Protein AF-T2IMD2-F1 (afdb_monomer_lite)

Foldseek 3Di:
DDADPNDDAAEAEPPVCVVVVVVVCVVCVPQDKDFDWDWAWDQDAPDAIHIHTYTPDIDSDPPDPDDPQKDKAWAKFADDNRDPAIWGWAWAAAPDDDPVLATDTGTAGEDDDDPDPQHHFYDDPVDDPVPGDQIKTFTAIWGQDVVRRHTYGDGGPDDIDSDDHDGDDGFDCDPDNDGDPPDPDDDDDDDDDDDDDDDDDDDDDD

pLDDT: mean 80.19, std 19.87, range [32.97, 97.31]

Structure (mmCIF, N/CA/C/O backbone):
data_AF-T2IMD2-F1
#
_entry.id   AF-T2IMD2-F1
#
loop_
_atom_site.group_PDB
_atom_site.id
_atom_site.type_symbol
_atom_site.label_atom_id
_atom_site.label_alt_id
_atom_site.label_comp_id
_atom_site.label_asym_id
_atom_site.label_entity_id
_atom_site.label_seq_id
_atom_site.pdbx_PDB_ins_code
_atom_site.Cartn_x
_atom_site.Cartn_y
_atom_site.Cartn_z
_atom_site.occupancy
_atom_site.B_iso_or_equiv
_atom_site.auth_seq_id
_atom_site.auth_comp_id
_atom_site.auth_asym_id
_atom_site.auth_atom_id
_atom_site.pdbx_PDB_model_num
ATOM 1 N N . MET A 1 1 ? -8.912 -5.125 16.788 1.00 77.88 1 MET A N 1
ATOM 2 C CA . MET A 1 1 ? -9.060 -5.746 15.446 1.00 77.88 1 MET A CA 1
ATOM 3 C C . MET A 1 1 ? -9.899 -4.796 14.609 1.00 77.88 1 MET A C 1
ATOM 5 O O . MET A 1 1 ? -10.847 -4.264 15.161 1.00 77.88 1 MET A O 1
ATOM 9 N N . LEU A 1 2 ? -9.554 -4.537 13.348 1.00 85.31 2 LEU A N 1
ATOM 10 C CA . LEU A 1 2 ? -10.253 -3.544 12.519 1.00 85.31 2 LEU A CA 1
ATOM 11 C C . LEU A 1 2 ? -11.292 -4.228 11.623 1.00 85.31 2 LEU A C 1
ATOM 13 O O . LEU A 1 2 ? -10.985 -5.266 11.038 1.00 85.31 2 LEU A O 1
ATOM 17 N N . ARG A 1 3 ? -12.498 -3.665 11.495 1.00 87.12 3 ARG A N 1
ATOM 18 C CA . ARG A 1 3 ? -13.521 -4.151 10.554 1.00 87.12 3 ARG A CA 1
ATOM 19 C C . ARG A 1 3 ? -13.606 -3.212 9.353 1.00 87.12 3 ARG A C 1
ATOM 21 O O . ARG A 1 3 ? -13.853 -2.031 9.537 1.00 87.12 3 ARG A O 1
ATOM 28 N N . LEU A 1 4 ? -13.410 -3.734 8.143 1.00 87.38 4 LEU A N 1
ATOM 29 C CA . LEU A 1 4 ? -13.550 -2.983 6.888 1.00 87.38 4 LEU A CA 1
ATOM 30 C C . LEU A 1 4 ? -14.290 -3.846 5.866 1.00 87.38 4 LEU A C 1
ATOM 32 O O . LEU A 1 4 ? -13.876 -4.977 5.613 1.00 87.38 4 LEU A O 1
ATOM 36 N N . GLY A 1 5 ? -15.375 -3.326 5.281 1.00 81.81 5 GLY A N 1
ATOM 37 C CA . GLY A 1 5 ? -16.159 -4.036 4.257 1.00 81.81 5 GLY A CA 1
ATOM 38 C C . GLY A 1 5 ? -16.588 -5.447 4.684 1.00 81.81 5 GLY A C 1
ATOM 39 O O . GLY A 1 5 ? -16.388 -6.399 3.935 1.00 81.81 5 GLY A O 1
ATOM 40 N N . GLY A 1 6 ? -17.054 -5.600 5.930 1.00 85.69 6 GLY A N 1
ATOM 41 C CA . GLY A 1 6 ? -17.461 -6.888 6.514 1.00 85.69 6 GLY A CA 1
ATOM 42 C C . GLY A 1 6 ? -16.315 -7.834 6.908 1.00 85.69 6 GLY A C 1
ATOM 43 O O . GLY A 1 6 ? -16.551 -8.828 7.590 1.00 85.69 6 GLY A O 1
ATOM 44 N N . LYS A 1 7 ? -15.061 -7.528 6.549 1.00 89.44 7 LYS A N 1
ATOM 45 C CA . LYS A 1 7 ? -13.886 -8.351 6.873 1.00 89.44 7 LYS A CA 1
ATOM 46 C C . LYS A 1 7 ? -13.149 -7.837 8.103 1.00 89.44 7 LYS A C 1
ATOM 48 O O . LYS A 1 7 ? -13.142 -6.643 8.401 1.00 89.44 7 LYS A O 1
ATOM 53 N N . ARG A 1 8 ? -12.491 -8.758 8.812 1.00 91.50 8 ARG A N 1
ATOM 54 C CA . ARG A 1 8 ? -11.673 -8.468 9.995 1.00 91.50 8 ARG A CA 1
ATOM 55 C C . ARG A 1 8 ? -10.189 -8.453 9.632 1.00 91.50 8 ARG A C 1
ATOM 57 O O . ARG A 1 8 ? -9.658 -9.446 9.144 1.00 91.50 8 ARG A O 1
ATOM 64 N N . TYR A 1 9 ? -9.513 -7.353 9.940 1.00 93.31 9 TYR A N 1
ATOM 65 C CA . TYR A 1 9 ? -8.084 -7.161 9.719 1.00 93.31 9 TYR A CA 1
ATOM 66 C C . TYR A 1 9 ? -7.337 -7.072 11.048 1.00 93.31 9 TYR A C 1
ATOM 68 O O . TYR A 1 9 ? -7.770 -6.416 12.006 1.00 93.31 9 TYR A O 1
ATOM 76 N N . LYS A 1 10 ? -6.184 -7.743 11.114 1.00 92.69 10 LYS A N 1
ATOM 77 C CA . LYS A 1 10 ? -5.306 -7.675 12.284 1.00 92.69 10 LYS A CA 1
ATOM 78 C C . LYS A 1 10 ? -4.686 -6.278 12.369 1.00 92.69 10 LYS A C 1
ATOM 80 O O . LYS A 1 10 ? -4.189 -5.754 11.372 1.00 92.69 10 LYS A O 1
ATOM 85 N N . LEU A 1 11 ? -4.707 -5.709 13.572 1.00 91.94 11 LEU A N 1
ATOM 86 C CA . LEU A 1 11 ? -3.959 -4.504 13.912 1.00 91.94 11 LEU A CA 1
ATOM 87 C C . LEU A 1 11 ? -2.705 -4.924 14.667 1.00 91.94 11 LEU A C 1
ATOM 89 O O . LEU A 1 11 ? -2.786 -5.713 15.606 1.00 91.94 11 LEU A O 1
ATOM 93 N N . PHE A 1 12 ? -1.560 -4.410 14.245 1.00 90.12 12 PHE A N 1
ATOM 94 C CA . PHE A 1 12 ? -0.297 -4.584 14.939 1.00 90.12 12 PHE A CA 1
ATOM 95 C C . PHE A 1 12 ? 0.098 -3.264 15.594 1.00 90.12 12 PHE A C 1
ATOM 97 O O . PHE A 1 12 ? 0.267 -2.254 14.911 1.00 90.12 12 PHE A O 1
ATOM 104 N N . ILE A 1 13 ? 0.269 -3.287 16.911 1.00 88.25 13 ILE A N 1
ATOM 105 C CA . ILE A 1 13 ? 0.691 -2.139 17.712 1.00 88.25 13 ILE A CA 1
ATOM 106 C C . ILE A 1 13 ? 2.015 -2.519 18.363 1.00 88.25 13 ILE A C 1
ATOM 108 O O . ILE A 1 13 ? 2.155 -3.614 18.906 1.00 88.25 13 ILE A O 1
ATOM 112 N N . ALA A 1 14 ? 3.014 -1.644 18.261 1.00 84.75 14 ALA A N 1
ATOM 113 C CA . ALA A 1 14 ? 4.315 -1.897 18.868 1.00 84.75 14 ALA A CA 1
ATOM 114 C C . ALA A 1 14 ? 4.181 -2.021 20.396 1.00 84.75 14 ALA A C 1
ATOM 116 O O . ALA A 1 14 ? 3.451 -1.245 21.005 1.00 84.75 14 ALA A O 1
ATOM 117 N N . GLY A 1 15 ? 4.909 -2.960 21.012 1.00 82.94 15 GLY A N 1
ATOM 118 C CA . GLY A 1 15 ? 4.728 -3.327 22.426 1.00 82.94 15 GLY A CA 1
ATOM 119 C C . GLY A 1 15 ? 4.752 -2.146 23.402 1.00 82.94 15 GLY A C 1
ATOM 120 O O . GLY A 1 15 ? 3.856 -2.032 24.230 1.00 82.94 15 GLY A O 1
ATOM 121 N N . TYR A 1 16 ? 5.689 -1.207 23.234 1.00 81.75 16 TYR A N 1
ATOM 122 C CA . TYR A 1 16 ? 5.784 -0.009 24.084 1.00 81.75 16 TYR A CA 1
ATOM 123 C C . TYR A 1 16 ? 4.551 0.914 24.003 1.00 81.75 16 TYR A C 1
ATOM 125 O O . TYR A 1 16 ? 4.272 1.655 24.936 1.00 81.75 16 TYR A O 1
ATOM 133 N N . ARG A 1 17 ? 3.788 0.851 22.904 1.00 84.94 17 ARG A N 1
ATOM 134 C CA . ARG A 1 17 ? 2.525 1.581 22.700 1.00 84.94 17 ARG A CA 1
ATOM 135 C C . ARG A 1 17 ? 1.288 0.752 23.019 1.00 84.94 17 ARG A C 1
ATOM 137 O O . ARG A 1 17 ? 0.201 1.308 23.132 1.00 84.94 17 ARG A O 1
ATOM 144 N N . TYR A 1 18 ? 1.433 -0.564 23.144 1.00 87.31 18 TYR A N 1
ATOM 145 C CA . TYR A 1 18 ? 0.299 -1.467 23.299 1.00 87.31 18 TYR A CA 1
ATOM 146 C C . TYR A 1 18 ? -0.433 -1.245 24.625 1.00 87.31 18 TYR A C 1
ATOM 148 O O . TYR A 1 18 ? -1.656 -1.209 24.639 1.00 87.31 18 TYR A O 1
ATOM 156 N N . GLN A 1 19 ? 0.299 -1.001 25.715 1.00 86.75 19 GLN A N 1
ATOM 157 C CA . GLN A 1 19 ? -0.305 -0.688 27.015 1.00 86.75 19 GLN A CA 1
ATOM 158 C C . GLN A 1 19 ? -1.109 0.619 26.983 1.00 86.75 19 GLN A C 1
ATOM 160 O O . GLN A 1 19 ? -2.230 0.665 27.480 1.00 86.75 19 GLN A O 1
ATOM 165 N N . ALA A 1 20 ? -0.575 1.666 26.345 1.00 87.06 20 ALA A N 1
ATOM 166 C CA . ALA A 1 20 ? -1.290 2.930 26.165 1.00 87.06 20 ALA A CA 1
ATOM 167 C C . ALA A 1 20 ? -2.556 2.747 25.312 1.00 87.06 20 ALA A C 1
ATOM 169 O O . ALA A 1 20 ? -3.613 3.263 25.658 1.00 87.06 20 ALA A O 1
ATOM 170 N N . TRP A 1 21 ? -2.468 1.948 24.246 1.00 86.88 21 TRP A N 1
ATOM 171 C CA . TRP A 1 21 ? -3.622 1.586 23.427 1.00 86.88 21 TRP A CA 1
ATOM 172 C C . TRP A 1 21 ? -4.709 0.858 24.229 1.00 86.88 21 TRP A C 1
ATOM 174 O O . TRP A 1 21 ? -5.882 1.200 24.118 1.00 86.88 21 TRP A O 1
ATOM 184 N N . LEU A 1 22 ? -4.332 -0.123 25.058 1.00 87.38 22 LEU A N 1
ATOM 185 C CA . LEU A 1 22 ? -5.286 -0.838 25.910 1.00 87.38 22 LEU A CA 1
ATOM 186 C C . LEU A 1 22 ? -5.970 0.103 26.904 1.00 87.38 22 LEU A C 1
ATOM 188 O O . LEU A 1 22 ? -7.187 0.039 27.040 1.00 87.38 22 LEU A O 1
ATOM 192 N N . LYS A 1 23 ? -5.214 1.006 27.543 1.00 87.69 23 LYS A N 1
ATOM 193 C CA . LYS A 1 23 ? -5.778 2.023 28.444 1.00 87.69 23 LYS A CA 1
ATOM 194 C C . LYS A 1 23 ? -6.760 2.945 27.721 1.00 87.69 23 LYS A C 1
ATOM 196 O O . LYS A 1 23 ? -7.848 3.165 28.236 1.00 87.69 23 LYS A O 1
ATOM 201 N N . GLN A 1 24 ? -6.414 3.424 26.524 1.00 84.62 24 GLN A N 1
ATOM 202 C CA . GLN A 1 24 ? -7.295 4.285 25.726 1.00 84.62 24 GLN A CA 1
ATOM 203 C C . GLN A 1 24 ? -8.616 3.587 25.382 1.00 84.62 24 GLN A C 1
ATOM 205 O O . GLN A 1 24 ? -9.680 4.175 25.542 1.00 84.62 24 GLN A O 1
ATOM 210 N N . MET A 1 25 ? -8.549 2.328 24.939 1.00 85.62 25 MET A N 1
ATOM 211 C CA . MET A 1 25 ? -9.735 1.542 24.585 1.00 85.62 25 MET A CA 1
ATOM 212 C C . MET A 1 25 ? -10.582 1.155 25.797 1.00 85.62 25 MET A C 1
ATOM 214 O O . MET A 1 25 ? -11.797 1.072 25.673 1.00 85.62 25 MET A O 1
ATOM 218 N N . ALA A 1 26 ? -9.960 0.924 26.956 1.00 86.25 26 ALA A N 1
ATOM 219 C CA . ALA A 1 26 ? -10.680 0.625 28.190 1.00 86.25 26 ALA A CA 1
ATOM 220 C C . ALA A 1 26 ? -11.371 1.867 28.771 1.00 86.25 26 ALA A C 1
ATOM 222 O O . ALA A 1 26 ? -12.492 1.765 29.255 1.00 86.25 26 ALA A O 1
ATOM 223 N N . ALA A 1 27 ? -10.716 3.030 28.714 1.00 87.12 27 ALA A N 1
ATOM 224 C CA . ALA A 1 27 ? -11.265 4.282 29.230 1.00 87.12 27 ALA A CA 1
ATOM 225 C C . ALA A 1 27 ? -12.377 4.856 28.339 1.00 87.12 27 ALA A C 1
ATOM 227 O O . ALA A 1 27 ? -13.284 5.504 28.844 1.00 87.12 27 ALA A O 1
ATOM 228 N N . ASN A 1 28 ? -12.302 4.634 27.022 1.00 84.81 28 ASN A N 1
ATOM 229 C CA . ASN A 1 28 ? -13.216 5.226 26.047 1.00 84.81 28 ASN A CA 1
ATOM 230 C C . ASN A 1 28 ? -13.661 4.186 24.997 1.00 84.81 28 ASN A C 1
ATOM 232 O O . ASN A 1 28 ? -13.232 4.270 23.842 1.00 84.81 28 ASN A O 1
ATOM 236 N N . PRO A 1 29 ? -14.492 3.196 25.370 1.00 80.62 29 PRO A N 1
ATOM 237 C CA . PRO A 1 29 ? -14.856 2.086 24.483 1.00 80.62 29 PRO A CA 1
ATOM 238 C C . PRO A 1 29 ? -15.654 2.527 23.247 1.00 80.62 29 PRO A C 1
ATOM 240 O O . PRO A 1 29 ? -15.480 1.948 22.175 1.00 80.62 29 PRO A O 1
ATOM 243 N N . ASP A 1 30 ? -16.471 3.575 23.379 1.00 85.00 30 ASP A N 1
ATOM 244 C CA . ASP A 1 30 ? -17.355 4.062 22.311 1.00 85.00 30 ASP A CA 1
ATOM 245 C C . ASP A 1 30 ? -16.734 5.189 21.475 1.00 85.00 30 ASP A C 1
ATOM 247 O O . ASP A 1 30 ? -17.315 5.655 20.491 1.00 85.00 30 ASP A O 1
ATOM 251 N N . LYS A 1 31 ? -15.533 5.646 21.847 1.00 84.38 31 LYS A N 1
ATOM 252 C CA . LYS A 1 31 ? -14.883 6.752 21.153 1.00 84.38 31 LYS A CA 1
ATOM 253 C C . LYS A 1 31 ? -14.346 6.282 19.808 1.00 84.38 31 LYS A C 1
ATOM 255 O O . LYS A 1 31 ? -13.542 5.353 19.713 1.00 84.38 31 LYS A O 1
ATOM 260 N N . THR A 1 32 ? -14.773 6.967 18.753 1.00 85.75 32 THR A N 1
ATOM 261 C CA . THR A 1 32 ? -14.223 6.749 17.417 1.00 85.75 32 THR A CA 1
ATOM 262 C C . THR A 1 32 ? -12.819 7.338 17.359 1.00 85.75 32 THR A C 1
ATOM 264 O O . THR A 1 32 ? -12.624 8.499 17.693 1.00 85.75 32 THR A O 1
ATOM 267 N N . LEU A 1 33 ? -11.848 6.529 16.930 1.00 89.44 33 LEU A N 1
ATOM 268 C CA . LEU A 1 33 ? -10.470 6.965 16.717 1.00 89.44 33 LEU A CA 1
ATOM 269 C C . LEU A 1 33 ? -10.096 6.872 15.244 1.00 89.44 33 LEU A C 1
ATOM 271 O O . LEU A 1 33 ? -10.384 5.877 14.568 1.00 89.44 33 LEU A O 1
ATOM 275 N N . PHE A 1 34 ? -9.343 7.858 14.782 1.00 91.38 34 PHE A N 1
ATOM 276 C CA . PHE A 1 34 ? -8.688 7.831 13.488 1.00 91.38 34 PHE A CA 1
ATOM 277 C C . PHE A 1 34 ? -7.312 7.193 13.631 1.00 91.38 34 PHE A C 1
ATOM 279 O O . PHE A 1 34 ? -6.484 7.612 14.435 1.00 91.38 34 PHE A O 1
ATOM 286 N N . LEU A 1 35 ? -7.053 6.148 12.842 1.00 92.44 35 LEU A N 1
ATOM 287 C CA . LEU A 1 35 ? -5.798 5.402 12.895 1.00 92.44 35 LEU A CA 1
ATOM 288 C C . LEU A 1 35 ? -4.937 5.717 11.677 1.00 92.44 35 LEU A C 1
ATOM 290 O O . LEU A 1 35 ? -5.293 5.367 10.549 1.00 92.44 35 LEU A O 1
ATOM 294 N N . ARG A 1 36 ? -3.733 6.243 11.906 1.00 93.94 36 ARG A N 1
ATOM 295 C CA . ARG A 1 36 ? -2.695 6.264 10.876 1.00 93.94 36 ARG A CA 1
ATOM 296 C C . ARG A 1 36 ? -1.971 4.935 10.882 1.00 93.94 36 ARG A C 1
ATOM 298 O O . ARG A 1 36 ? -1.380 4.540 11.890 1.00 93.94 36 ARG A O 1
ATOM 305 N N . VAL A 1 37 ? -1.983 4.243 9.749 1.00 93.94 37 VAL A N 1
ATOM 306 C CA . VAL A 1 37 ? -1.445 2.885 9.658 1.00 93.94 37 VAL A CA 1
ATOM 307 C C . VAL A 1 37 ? -0.523 2.692 8.460 1.00 93.94 37 VAL A C 1
ATOM 309 O O . VAL A 1 37 ? -0.693 3.301 7.408 1.00 93.94 37 VAL A O 1
ATOM 312 N N . TYR A 1 38 ? 0.427 1.771 8.604 1.00 92.81 38 TYR A N 1
ATOM 313 C CA . TYR A 1 38 ? 1.188 1.214 7.492 1.00 92.81 38 TYR A CA 1
ATOM 314 C C . TYR A 1 38 ? 0.621 -0.155 7.117 1.00 92.81 38 TYR A C 1
ATOM 316 O O . TYR A 1 38 ? 0.614 -1.059 7.964 1.00 92.81 38 TYR A O 1
ATOM 324 N N . PRO A 1 39 ? 0.183 -0.361 5.864 1.00 94.12 39 PRO A N 1
ATOM 325 C CA . PRO A 1 39 ? -0.259 -1.671 5.433 1.00 94.12 39 PRO A CA 1
ATOM 326 C C . PRO A 1 39 ? 0.930 -2.625 5.354 1.00 94.12 39 PRO A C 1
ATOM 328 O O . PRO A 1 39 ? 2.038 -2.278 4.933 1.00 94.12 39 PRO A O 1
ATOM 331 N N . LYS A 1 40 ? 0.685 -3.859 5.767 1.00 91.31 40 LYS A N 1
ATOM 332 C CA . LYS A 1 40 ? 1.603 -4.977 5.637 1.00 91.31 40 LYS A CA 1
ATOM 333 C C . LYS A 1 40 ? 0.880 -6.096 4.916 1.00 91.31 40 LYS A C 1
ATOM 335 O O . LYS A 1 40 ? -0.303 -6.341 5.141 1.00 91.31 40 LYS A O 1
ATOM 340 N N . CYS A 1 41 ? 1.619 -6.764 4.046 1.00 91.88 41 CYS A N 1
ATOM 341 C CA . CYS A 1 41 ? 1.106 -7.850 3.242 1.00 91.88 41 CYS A CA 1
ATOM 342 C C . CYS A 1 41 ? 2.006 -9.064 3.433 1.00 91.88 41 CYS A C 1
ATOM 344 O O . CYS A 1 41 ? 3.210 -9.002 3.170 1.00 91.88 41 CYS A O 1
ATOM 346 N N . LEU A 1 42 ? 1.422 -10.165 3.890 1.00 89.44 42 LEU A N 1
ATOM 347 C CA . LEU A 1 42 ? 2.072 -11.463 3.909 1.00 89.44 42 LEU A CA 1
ATOM 348 C C . LEU A 1 42 ? 1.671 -12.213 2.639 1.00 89.44 42 LEU A C 1
ATOM 350 O O . LEU A 1 42 ? 0.509 -12.567 2.449 1.00 89.44 42 LEU A O 1
ATOM 354 N N . MET A 1 43 ? 2.651 -12.427 1.764 1.00 86.62 43 MET A N 1
ATOM 355 C CA . MET A 1 43 ? 2.486 -13.189 0.529 1.00 86.62 43 MET A CA 1
ATOM 356 C C . MET A 1 43 ? 3.013 -14.602 0.739 1.00 86.62 43 MET A C 1
ATOM 358 O O . MET A 1 43 ? 4.218 -14.801 0.902 1.00 86.62 43 MET A O 1
ATOM 362 N N . ILE A 1 44 ? 2.104 -15.571 0.735 1.00 85.81 44 ILE A N 1
ATOM 363 C CA . ILE A 1 44 ? 2.434 -16.995 0.728 1.00 85.81 44 ILE A CA 1
ATOM 364 C C . ILE A 1 44 ? 2.119 -17.505 -0.682 1.00 85.81 44 ILE A C 1
ATOM 366 O O . ILE A 1 44 ? 1.002 -17.281 -1.149 1.00 85.81 44 ILE A O 1
ATOM 370 N N . PRO A 1 45 ? 3.063 -18.165 -1.379 1.00 82.12 45 PRO A N 1
ATOM 371 C CA . PRO A 1 45 ? 2.810 -18.697 -2.713 1.00 82.12 45 PRO A CA 1
ATOM 372 C C . PRO A 1 45 ? 1.528 -19.535 -2.761 1.00 82.12 45 PRO A C 1
ATOM 374 O O . PRO A 1 45 ? 1.295 -20.359 -1.877 1.00 82.12 45 PRO A O 1
ATOM 377 N N . ARG A 1 46 ? 0.719 -19.336 -3.810 1.00 79.06 46 ARG A N 1
ATOM 378 C CA . ARG A 1 46 ? -0.562 -20.035 -4.045 1.00 79.06 46 ARG A CA 1
ATOM 379 C C . ARG A 1 46 ? -1.659 -19.784 -2.997 1.00 79.06 46 ARG A C 1
ATOM 381 O O . ARG A 1 46 ? -2.682 -20.455 -3.046 1.00 79.06 46 ARG A O 1
ATOM 388 N N . LYS A 1 47 ? -1.477 -18.836 -2.075 1.00 85.31 47 LYS A N 1
ATOM 389 C CA . LYS A 1 47 ? -2.525 -18.385 -1.150 1.00 85.31 47 LYS A CA 1
ATOM 390 C C . LYS A 1 47 ? -2.867 -16.926 -1.414 1.00 85.31 47 LYS A C 1
ATOM 392 O O . LYS A 1 47 ? -2.035 -16.169 -1.916 1.00 85.31 47 LYS A O 1
ATOM 397 N N . ASP A 1 48 ? -4.070 -16.532 -1.017 1.00 83.75 48 ASP A N 1
ATOM 398 C CA . ASP A 1 48 ? -4.460 -15.130 -1.079 1.00 83.75 48 ASP A CA 1
ATOM 399 C C . ASP A 1 48 ? -3.565 -14.265 -0.177 1.00 83.75 48 ASP A C 1
ATOM 401 O O . ASP A 1 48 ? -3.203 -14.687 0.932 1.00 83.75 48 ASP A O 1
ATOM 405 N N . PRO A 1 49 ? -3.205 -13.045 -0.619 1.00 87.44 49 PRO A N 1
ATOM 406 C CA . PRO A 1 49 ? -2.421 -12.128 0.192 1.00 87.44 49 PRO A CA 1
ATOM 407 C C . PRO A 1 49 ? -3.136 -11.801 1.507 1.00 87.44 49 PRO A C 1
ATOM 409 O O . PRO A 1 49 ? -4.286 -11.357 1.523 1.00 87.44 49 PRO A O 1
ATOM 412 N N . GLN A 1 50 ? -2.437 -11.984 2.627 1.00 90.62 50 GLN A N 1
ATOM 413 C CA . GLN A 1 50 ? -2.964 -11.621 3.939 1.00 90.62 50 GLN A CA 1
ATOM 414 C C . GLN A 1 50 ? -2.553 -10.194 4.286 1.00 90.62 50 GLN A C 1
ATOM 416 O O . GLN A 1 50 ? -1.364 -9.893 4.413 1.00 90.62 50 GLN A O 1
ATOM 421 N N . ILE A 1 51 ? -3.544 -9.325 4.474 1.00 93.06 51 ILE A N 1
ATOM 422 C CA . ILE A 1 51 ? -3.335 -7.918 4.813 1.00 93.06 51 ILE A CA 1
ATOM 423 C C . ILE A 1 51 ? -3.540 -7.701 6.307 1.00 93.06 51 ILE A C 1
ATOM 425 O O . ILE A 1 51 ? -4.469 -8.224 6.923 1.00 93.06 51 ILE A O 1
ATOM 429 N N . TYR A 1 52 ? -2.662 -6.897 6.886 1.00 93.69 52 TYR A N 1
ATOM 430 C CA . TYR A 1 52 ? -2.774 -6.398 8.246 1.00 93.69 52 TYR A CA 1
ATOM 431 C C . TYR A 1 52 ? -2.201 -4.987 8.316 1.00 93.69 52 TYR A C 1
ATOM 433 O O . TYR A 1 52 ? -1.449 -4.557 7.441 1.00 93.69 52 TYR A O 1
ATOM 441 N N . PHE A 1 53 ? -2.565 -4.253 9.359 1.00 94.62 53 PHE A N 1
ATOM 442 C CA . PHE A 1 53 ? -2.218 -2.843 9.483 1.00 94.62 53 PHE A CA 1
ATOM 443 C C . PHE A 1 53 ? -1.376 -2.624 10.728 1.00 94.62 53 PHE A C 1
ATOM 445 O O . PHE A 1 53 ? -1.778 -2.974 11.836 1.00 94.62 53 PHE A O 1
ATOM 452 N N . GLN A 1 54 ? -0.189 -2.056 10.546 1.00 92.25 54 GLN A N 1
ATOM 453 C CA . GLN A 1 54 ? 0.638 -1.599 11.650 1.00 92.25 54 GLN A CA 1
ATOM 454 C C . GLN A 1 54 ? 0.218 -0.182 12.028 1.00 92.25 54 GLN A C 1
ATOM 456 O O . GLN A 1 54 ? 0.343 0.724 11.209 1.00 92.25 54 GLN A O 1
ATOM 461 N N . VAL A 1 55 ? -0.230 0.014 13.263 1.00 92.69 55 VAL A N 1
ATOM 462 C CA . VAL A 1 55 ? -0.621 1.331 13.767 1.00 92.69 55 VAL A CA 1
ATOM 463 C C . VAL A 1 55 ? 0.627 2.177 14.003 1.00 92.69 55 VAL A C 1
ATOM 465 O O . VAL A 1 55 ? 1.571 1.749 14.673 1.00 92.69 55 VAL A O 1
ATOM 468 N N . ALA A 1 56 ? 0.635 3.366 13.410 1.00 90.50 56 ALA A N 1
ATOM 469 C CA . ALA A 1 56 ? 1.697 4.359 13.512 1.00 90.50 56 ALA A CA 1
ATOM 470 C C . ALA A 1 56 ? 1.305 5.529 14.422 1.00 90.50 56 ALA A C 1
ATOM 472 O O . ALA A 1 56 ? 2.173 6.059 15.108 1.00 90.50 56 ALA A O 1
ATOM 473 N N . ALA A 1 57 ? 0.028 5.906 14.443 1.00 91.38 57 ALA A N 1
ATOM 474 C CA . ALA A 1 57 ? -0.550 6.894 15.352 1.00 91.38 57 ALA A CA 1
ATOM 475 C C . ALA A 1 57 ? -2.067 6.670 15.450 1.00 91.38 57 ALA A C 1
ATOM 477 O O . ALA A 1 57 ? -2.641 5.980 14.599 1.00 91.38 57 ALA A O 1
ATOM 478 N N . TRP A 1 58 ? -2.691 7.235 16.476 1.00 91.88 58 TRP A N 1
ATOM 479 C CA . TRP A 1 58 ? -4.139 7.290 16.629 1.00 91.88 58 TRP A CA 1
ATOM 480 C C . TRP A 1 58 ? -4.515 8.630 17.246 1.00 91.88 58 TRP A C 1
ATOM 482 O O . TRP A 1 58 ? -3.788 9.107 18.110 1.00 91.88 58 TRP A O 1
ATOM 492 N N . GLU A 1 59 ? -5.615 9.210 16.790 1.00 91.50 59 GLU A N 1
ATOM 493 C CA . GLU A 1 59 ? -6.106 10.519 17.222 1.00 91.50 59 GLU A CA 1
ATOM 494 C C . GLU A 1 59 ? -7.635 10.486 17.294 1.00 91.50 59 GLU A C 1
ATOM 496 O O . GLU A 1 59 ? -8.273 9.621 16.685 1.00 91.50 59 GLU A O 1
ATOM 501 N N . ASP A 1 60 ? -8.219 11.404 18.056 1.00 89.38 60 ASP A N 1
ATOM 502 C CA . ASP A 1 60 ? -9.675 11.502 18.223 1.00 89.38 60 ASP A CA 1
ATOM 503 C C . ASP A 1 60 ? -10.361 12.140 17.003 1.00 89.38 60 ASP A C 1
ATOM 505 O O . ASP A 1 60 ? -11.494 11.806 16.664 1.00 89.38 60 ASP A O 1
ATOM 509 N N . GLU A 1 61 ? -9.638 13.008 16.302 1.00 89.88 61 GLU A N 1
ATOM 510 C CA . GLU A 1 61 ? -10.043 13.628 15.041 1.00 89.88 61 GLU A CA 1
A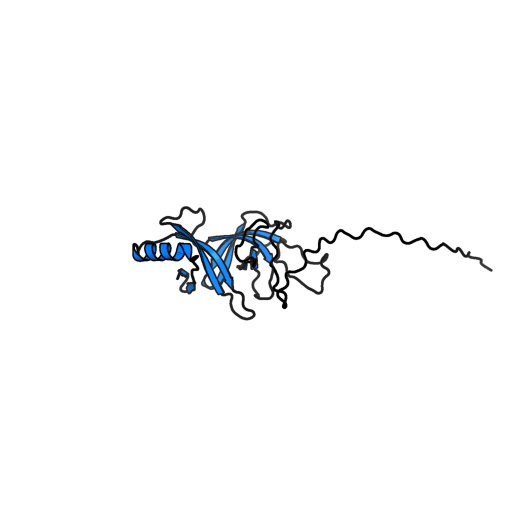TOM 511 C C . GLU A 1 61 ? -9.117 13.160 13.911 1.00 89.88 61 GLU A C 1
ATOM 513 O O . GLU A 1 61 ? -8.127 12.470 14.158 1.00 89.88 61 GLU A O 1
ATOM 518 N N . ASN A 1 62 ? -9.429 13.498 12.656 1.00 88.81 62 ASN A N 1
ATOM 519 C CA . ASN A 1 62 ? -8.531 13.224 11.534 1.00 88.81 62 ASN A CA 1
ATOM 520 C C . ASN A 1 62 ? -7.621 14.434 11.267 1.00 88.81 62 ASN A C 1
ATOM 522 O O . ASN A 1 62 ? -8.016 15.308 10.496 1.00 88.81 62 ASN A O 1
ATOM 526 N N . PRO A 1 63 ? -6.396 14.500 11.825 1.00 90.69 63 PRO A N 1
ATOM 527 C CA . PRO A 1 63 ? -5.470 15.587 11.515 1.00 90.69 63 PRO A CA 1
ATOM 528 C C . PRO A 1 63 ? -4.753 15.386 10.171 1.00 90.69 63 PRO A C 1
ATOM 530 O O . PRO A 1 63 ? -3.867 16.166 9.825 1.00 90.69 63 PRO A O 1
ATOM 533 N N . TRP A 1 64 ? -5.036 14.299 9.446 1.00 90.12 64 TRP A N 1
ATOM 534 C CA . TRP A 1 64 ? -4.360 13.960 8.198 1.00 90.12 64 TRP A CA 1
ATOM 535 C C . TRP A 1 64 ? -5.208 14.369 6.990 1.00 90.12 64 TRP A C 1
ATOM 537 O O . TRP A 1 64 ? -6.429 14.244 6.992 1.00 90.12 64 TRP A O 1
ATOM 547 N N . GLU A 1 65 ? -4.539 14.830 5.930 1.00 87.62 65 GLU A N 1
ATOM 548 C CA . GLU A 1 65 ? -5.183 15.258 4.678 1.00 87.62 65 GLU A CA 1
ATOM 549 C C . GLU A 1 65 ? -5.921 14.111 3.972 1.00 87.62 65 GLU A C 1
ATOM 551 O O . GLU A 1 65 ? -6.851 14.328 3.195 1.00 87.62 65 GLU A O 1
ATOM 556 N N . GLU A 1 66 ? -5.462 12.873 4.167 1.00 87.31 66 GLU A N 1
ATOM 557 C CA . GLU A 1 66 ? -6.011 11.713 3.485 1.00 87.31 66 GLU A CA 1
ATOM 558 C C . GLU A 1 66 ? -7.341 11.266 4.098 1.00 87.31 66 GLU A C 1
ATOM 560 O O . GLU A 1 66 ? -7.478 11.079 5.308 1.00 87.31 66 GLU A O 1
ATOM 565 N N . GLN A 1 67 ? -8.318 10.998 3.230 1.00 91.31 67 GLN A N 1
ATOM 566 C CA . GLN A 1 67 ? -9.567 10.372 3.649 1.00 91.31 67 GLN A CA 1
ATOM 567 C C . GLN A 1 67 ? -9.329 8.935 4.150 1.00 91.31 67 GLN A C 1
ATOM 569 O O . GLN A 1 67 ? -8.438 8.235 3.644 1.00 91.31 67 GLN A O 1
ATOM 574 N N . PRO A 1 68 ? -10.159 8.435 5.085 1.00 91.75 68 PRO A N 1
ATOM 575 C CA . PRO A 1 68 ? -10.084 7.056 5.547 1.00 91.75 68 PRO A CA 1
ATOM 576 C C . PRO A 1 68 ? -10.074 6.045 4.394 1.00 91.75 68 PRO A C 1
ATOM 578 O O . PRO A 1 68 ? -10.922 6.056 3.502 1.00 91.75 68 PRO A O 1
ATOM 581 N N . GLY A 1 69 ? -9.100 5.136 4.421 1.00 93.31 69 GLY A N 1
ATOM 582 C CA . GLY A 1 69 ? -8.939 4.105 3.395 1.00 93.31 69 GLY A CA 1
ATOM 583 C C . GLY A 1 69 ? -8.139 4.532 2.160 1.00 93.31 69 GLY A C 1
ATOM 584 O O . GLY A 1 69 ? -7.892 3.676 1.308 1.00 93.31 69 GLY A O 1
ATOM 585 N N . ILE A 1 70 ? -7.691 5.789 2.071 1.00 95.81 70 ILE A N 1
ATOM 586 C CA . ILE A 1 70 ? -6.716 6.246 1.075 1.00 95.81 70 ILE A CA 1
ATOM 587 C C . ILE A 1 70 ? -5.298 6.094 1.628 1.00 95.81 70 ILE A C 1
ATOM 589 O O . ILE A 1 70 ? -5.005 6.441 2.769 1.00 95.81 70 ILE A O 1
ATOM 593 N N . PHE A 1 71 ? -4.400 5.562 0.802 1.00 96.06 71 PHE A N 1
ATOM 594 C CA . PHE A 1 71 ? -3.011 5.314 1.160 1.00 96.06 71 PHE A CA 1
ATOM 595 C C . PHE A 1 71 ? -2.069 5.963 0.149 1.00 96.06 71 PHE A C 1
ATOM 597 O O . PHE A 1 71 ? -2.199 5.739 -1.053 1.00 96.06 71 PHE A O 1
ATOM 604 N N . LYS A 1 72 ? -1.068 6.701 0.638 1.00 95.75 72 LYS A N 1
ATOM 605 C CA . LY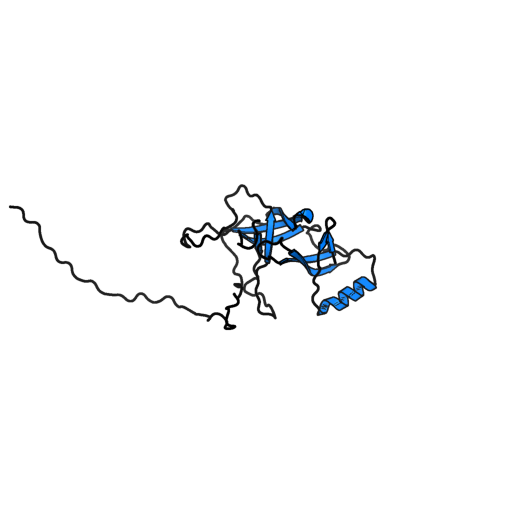S A 1 72 ? 0.034 7.214 -0.185 1.00 95.75 72 LYS A CA 1
ATOM 606 C C . LYS A 1 72 ? 1.084 6.120 -0.375 1.00 95.75 72 LYS A C 1
ATOM 608 O O . LYS A 1 72 ? 1.750 5.727 0.587 1.00 95.75 72 LYS A O 1
ATOM 613 N N . PHE A 1 73 ? 1.268 5.638 -1.604 1.00 95.81 73 PHE A N 1
ATOM 614 C CA . PHE A 1 73 ? 2.364 4.726 -1.942 1.00 95.81 73 PHE A CA 1
ATOM 615 C C . PHE A 1 73 ? 3.402 5.417 -2.814 1.00 95.81 73 PHE A C 1
ATOM 617 O O . PHE A 1 73 ? 3.072 6.162 -3.732 1.00 95.81 73 PHE A O 1
ATOM 624 N N . ARG A 1 74 ? 4.672 5.121 -2.529 1.00 95.56 74 ARG A N 1
ATOM 625 C CA . ARG A 1 74 ? 5.833 5.520 -3.326 1.00 95.56 74 ARG A CA 1
ATOM 626 C C . ARG A 1 74 ? 6.733 4.305 -3.478 1.00 95.56 74 ARG A C 1
ATOM 628 O O . ARG A 1 74 ? 7.329 3.848 -2.500 1.00 95.56 74 ARG A O 1
ATOM 635 N N . GLY A 1 75 ? 6.768 3.713 -4.663 1.00 95.94 75 GLY A N 1
ATOM 636 C CA . GLY A 1 75 ? 7.417 2.419 -4.829 1.00 95.94 75 GLY A CA 1
ATOM 637 C C . GLY A 1 75 ? 7.579 1.978 -6.271 1.00 95.94 75 GLY A C 1
ATOM 638 O O . GLY A 1 75 ? 7.171 2.651 -7.210 1.00 95.94 75 GLY A O 1
ATOM 639 N N . VAL A 1 76 ? 8.208 0.817 -6.434 1.00 96.12 76 VAL A N 1
ATOM 640 C CA . VAL A 1 76 ? 8.463 0.233 -7.754 1.00 96.12 76 VAL A CA 1
ATOM 641 C C . VAL A 1 76 ? 7.249 -0.569 -8.203 1.00 96.12 76 VAL A C 1
ATOM 643 O O . VAL A 1 76 ? 6.858 -1.514 -7.511 1.00 96.12 76 VAL A O 1
ATOM 646 N N . TRP A 1 77 ? 6.713 -0.232 -9.374 1.00 96.44 77 TRP A N 1
ATOM 647 C CA . TRP A 1 77 ? 5.589 -0.916 -10.005 1.00 96.44 77 TRP A CA 1
ATOM 648 C C . TRP A 1 77 ? 6.052 -2.178 -10.737 1.00 96.44 77 TRP A C 1
ATOM 650 O O . TRP A 1 77 ? 6.806 -2.095 -11.709 1.00 96.44 77 TRP A O 1
ATOM 660 N N . GLN A 1 78 ? 5.669 -3.361 -10.244 1.00 95.38 78 GLN A N 1
ATOM 661 C CA . GLN A 1 78 ? 6.199 -4.629 -10.758 1.00 95.38 78 GLN A CA 1
ATOM 662 C C . GLN A 1 78 ? 5.313 -5.845 -10.476 1.00 95.38 78 GLN A C 1
ATOM 664 O O . GLN A 1 78 ? 4.468 -5.832 -9.589 1.00 95.38 78 GLN A O 1
ATOM 669 N N . PHE A 1 79 ? 5.570 -6.940 -11.183 1.00 93.81 79 PHE A N 1
ATOM 670 C CA . PHE A 1 79 ? 5.123 -8.275 -10.804 1.00 93.81 79 PHE A CA 1
ATOM 671 C C . PHE A 1 79 ? 6.139 -8.939 -9.879 1.00 93.81 79 PHE A C 1
ATOM 673 O O . PHE A 1 79 ? 7.349 -8.833 -10.084 1.00 93.81 79 PHE A O 1
ATOM 680 N N . VAL A 1 80 ? 5.638 -9.683 -8.895 1.00 90.94 80 VAL A N 1
ATOM 681 C CA . VAL A 1 80 ? 6.452 -10.560 -8.048 1.00 90.94 80 VAL A CA 1
ATOM 682 C C . VAL A 1 80 ? 5.941 -12.000 -8.171 1.00 90.94 80 VAL A C 1
ATOM 684 O O . VAL A 1 80 ? 4.739 -12.189 -8.341 1.00 90.94 80 VAL A O 1
ATOM 687 N N . PRO A 1 81 ? 6.801 -13.031 -8.082 1.00 87.50 81 PRO A N 1
ATOM 688 C CA . PRO A 1 81 ? 6.386 -14.419 -8.326 1.00 87.50 81 PRO A CA 1
ATOM 689 C C . PRO A 1 81 ? 5.294 -14.950 -7.384 1.00 87.50 81 PRO A C 1
ATOM 691 O O . PRO A 1 81 ? 4.613 -15.917 -7.707 1.00 87.50 81 PRO A O 1
ATOM 694 N N . GLN A 1 82 ? 5.151 -14.357 -6.197 1.00 87.06 82 GLN A N 1
ATOM 695 C CA . GLN A 1 82 ? 4.270 -14.856 -5.141 1.00 87.06 82 GLN A CA 1
ATOM 696 C C . GLN A 1 82 ? 2.788 -14.537 -5.374 1.00 87.06 82 GLN A C 1
ATOM 698 O O . GLN A 1 82 ? 1.942 -15.191 -4.768 1.00 87.06 82 GLN A O 1
ATOM 703 N N . VAL A 1 83 ? 2.460 -13.550 -6.216 1.00 87.12 83 VAL A N 1
ATOM 704 C CA . VAL A 1 83 ? 1.082 -13.103 -6.461 1.00 87.12 83 VAL A CA 1
ATOM 705 C C . VAL A 1 83 ? 0.876 -12.777 -7.941 1.00 87.12 83 VAL A C 1
ATOM 707 O O . VAL A 1 83 ? 1.763 -12.252 -8.606 1.00 87.12 83 VAL A O 1
ATOM 710 N N . ARG A 1 84 ? -0.307 -13.101 -8.476 1.00 86.44 84 ARG A N 1
ATOM 711 C CA . ARG A 1 84 ? -0.646 -12.835 -9.887 1.00 86.44 84 ARG A CA 1
ATOM 712 C C . ARG A 1 84 ? -0.897 -11.353 -10.161 1.00 86.44 84 ARG A C 1
ATOM 714 O O . ARG A 1 84 ? -0.591 -10.873 -11.247 1.00 86.44 84 ARG A O 1
ATOM 721 N N . THR A 1 85 ? -1.454 -10.643 -9.187 1.00 91.88 85 THR A N 1
ATOM 722 C CA . THR A 1 85 ? -1.715 -9.202 -9.255 1.00 91.88 85 THR A CA 1
ATOM 723 C C . THR A 1 85 ? -0.398 -8.426 -9.181 1.00 91.88 85 THR A C 1
ATOM 725 O O . THR A 1 85 ? 0.434 -8.746 -8.328 1.00 91.88 85 THR A O 1
ATOM 728 N N . PRO A 1 86 ? -0.186 -7.403 -10.026 1.00 94.62 86 PRO A N 1
ATOM 729 C CA . PRO A 1 86 ? 0.973 -6.531 -9.893 1.00 94.62 86 PRO A CA 1
ATOM 730 C C . PRO A 1 86 ? 0.954 -5.788 -8.550 1.00 94.62 86 PRO A C 1
ATOM 732 O O . PRO A 1 86 ? -0.087 -5.601 -7.914 1.00 94.62 86 PRO A O 1
ATOM 735 N N . VAL A 1 87 ? 2.135 -5.391 -8.090 1.00 95.88 87 VAL A N 1
ATOM 736 C CA . VAL A 1 87 ? 2.344 -4.803 -6.770 1.00 95.88 87 VAL A CA 1
ATOM 737 C C . VAL A 1 87 ? 3.111 -3.495 -6.874 1.00 95.88 87 VAL A C 1
ATOM 739 O O . VAL A 1 87 ? 3.992 -3.333 -7.722 1.00 95.88 87 VAL A O 1
ATOM 742 N N . ILE A 1 88 ? 2.840 -2.590 -5.939 1.00 97.12 88 ILE A N 1
ATOM 743 C CA . ILE A 1 88 ? 3.768 -1.513 -5.610 1.00 97.12 88 ILE A CA 1
ATOM 744 C C . ILE A 1 88 ? 4.691 -2.027 -4.508 1.00 97.12 88 ILE A C 1
ATOM 746 O O . ILE A 1 88 ? 4.263 -2.310 -3.386 1.00 97.12 88 ILE A O 1
ATOM 750 N N . SER A 1 89 ? 5.971 -2.181 -4.837 1.00 95.31 89 SER A N 1
ATOM 751 C CA . SER A 1 89 ? 6.998 -2.568 -3.871 1.00 95.31 89 SER A CA 1
ATOM 752 C C . SER A 1 89 ? 7.581 -1.333 -3.205 1.00 95.31 89 SER A C 1
ATOM 754 O O . SER A 1 89 ? 8.326 -0.573 -3.828 1.00 95.31 89 SER A O 1
ATOM 756 N N . VAL A 1 90 ? 7.279 -1.168 -1.921 1.00 93.69 90 VAL A N 1
ATOM 757 C CA . VAL A 1 90 ? 7.807 -0.090 -1.085 1.00 93.69 90 VAL A CA 1
ATOM 758 C C . VAL A 1 90 ? 9.029 -0.603 -0.329 1.00 93.69 90 VAL A C 1
ATOM 760 O O . VAL A 1 90 ? 8.945 -1.529 0.488 1.00 93.69 90 VAL A O 1
ATOM 763 N N . TYR A 1 91 ? 10.182 -0.003 -0.614 1.00 90.12 91 TYR A N 1
ATOM 764 C CA . TYR A 1 91 ? 11.448 -0.298 0.051 1.00 90.12 91 TYR A CA 1
ATOM 765 C C . TYR A 1 91 ? 11.730 0.742 1.133 1.00 90.12 91 TYR A C 1
ATOM 767 O O . TYR A 1 91 ? 11.256 1.872 1.065 1.00 90.12 91 TYR A O 1
ATOM 775 N N . ARG A 1 92 ? 12.532 0.373 2.135 1.00 83.56 92 ARG A N 1
ATOM 776 C CA . ARG A 1 92 ? 13.003 1.352 3.117 1.00 83.56 92 ARG A CA 1
ATOM 777 C C . ARG A 1 92 ? 14.074 2.250 2.502 1.00 83.56 92 ARG A C 1
ATOM 779 O O . ARG A 1 92 ? 14.965 1.755 1.806 1.00 83.56 92 ARG A O 1
ATOM 786 N N . ASN A 1 93 ? 14.025 3.536 2.837 1.00 82.88 93 ASN A N 1
ATOM 787 C CA . ASN A 1 93 ? 15.064 4.502 2.485 1.00 82.88 93 ASN A CA 1
ATOM 788 C C . ASN A 1 93 ? 16.445 3.996 2.929 1.00 82.88 93 ASN A C 1
ATOM 790 O O . ASN A 1 93 ? 16.563 3.296 3.937 1.00 82.88 93 ASN A O 1
ATOM 794 N N . GLN A 1 94 ? 17.495 4.353 2.187 1.00 76.88 94 GLN A N 1
ATOM 795 C CA . GLN A 1 94 ? 18.863 3.891 2.458 1.00 76.88 94 GLN A CA 1
ATOM 796 C C . GLN A 1 94 ? 19.319 4.166 3.904 1.00 76.88 94 GLN A C 1
ATOM 798 O O . GLN A 1 94 ? 19.951 3.306 4.518 1.00 76.88 94 GLN A O 1
ATOM 803 N N . ASN A 1 95 ? 18.920 5.313 4.459 1.00 78.44 95 ASN A N 1
ATOM 804 C CA . ASN A 1 95 ? 19.320 5.772 5.792 1.00 78.44 95 ASN A CA 1
ATOM 805 C C . ASN A 1 95 ? 18.344 5.332 6.899 1.00 78.44 95 ASN A C 1
ATOM 807 O O . ASN A 1 95 ? 18.478 5.750 8.044 1.00 78.44 95 ASN A O 1
ATOM 811 N N . ALA A 1 96 ? 17.343 4.502 6.583 1.00 73.31 96 ALA A N 1
ATOM 812 C CA . ALA A 1 96 ? 16.397 4.027 7.583 1.00 73.31 96 ALA A CA 1
ATOM 813 C C . ALA A 1 96 ? 17.083 3.062 8.562 1.00 73.31 96 ALA A C 1
ATOM 815 O O . ALA A 1 96 ? 17.633 2.027 8.159 1.00 73.31 96 ALA A O 1
ATOM 816 N N . ASN A 1 97 ? 16.994 3.375 9.854 1.00 68.00 97 ASN A N 1
ATOM 817 C CA . ASN A 1 97 ? 17.449 2.484 10.910 1.00 68.00 97 ASN A CA 1
ATOM 818 C C . ASN A 1 97 ? 16.351 1.447 11.223 1.00 68.00 97 ASN A C 1
ATOM 820 O O . ASN A 1 97 ? 15.173 1.786 11.346 1.00 68.00 97 ASN A O 1
ATOM 824 N N . ASP A 1 98 ? 16.712 0.165 11.282 1.00 65.56 98 ASP A N 1
ATOM 825 C CA . ASP A 1 98 ? 15.810 -0.906 11.722 1.00 65.56 98 ASP A CA 1
ATOM 826 C C . ASP A 1 98 ? 16.533 -1.697 12.813 1.00 65.56 98 ASP A C 1
ATOM 828 O O . ASP A 1 98 ? 17.526 -2.360 12.494 1.00 65.56 98 ASP A O 1
ATOM 832 N N . PRO A 1 99 ? 16.040 -1.666 14.064 1.00 63.91 99 PRO A N 1
ATOM 833 C CA . PRO A 1 99 ? 16.653 -2.376 15.183 1.00 63.91 99 PRO A CA 1
ATOM 834 C C . PRO A 1 99 ? 16.847 -3.876 14.931 1.00 63.91 99 PRO A C 1
ATOM 836 O O . PRO A 1 99 ? 17.726 -4.490 15.520 1.00 63.91 99 PRO A O 1
ATOM 839 N N . LYS A 1 100 ? 16.037 -4.487 14.050 1.00 65.12 100 LYS A N 1
ATOM 840 C CA . LYS A 1 100 ? 16.087 -5.931 13.768 1.00 65.12 100 LYS A CA 1
ATOM 841 C C . LYS A 1 100 ? 16.933 -6.299 12.549 1.00 65.12 100 LYS A C 1
ATOM 843 O O . LYS A 1 100 ? 17.013 -7.480 12.218 1.00 65.12 100 LYS A O 1
ATOM 848 N N . GLY A 1 101 ? 17.475 -5.326 11.810 1.00 62.16 101 GLY A N 1
ATOM 849 C CA . GLY A 1 101 ? 18.311 -5.549 10.619 1.00 62.16 101 GLY A CA 1
ATOM 850 C C . GLY A 1 101 ? 17.641 -6.270 9.432 1.00 62.16 101 GLY A C 1
ATOM 851 O O . GLY A 1 101 ? 18.245 -6.397 8.368 1.00 62.16 101 GLY A O 1
ATOM 852 N N . LYS A 1 102 ? 16.388 -6.729 9.560 1.00 64.69 102 LYS A N 1
ATOM 853 C CA . LYS A 1 102 ? 15.647 -7.466 8.525 1.00 64.69 102 LYS A CA 1
ATOM 854 C C . LYS A 1 102 ? 14.854 -6.505 7.642 1.00 64.69 102 LYS A C 1
ATOM 856 O O . LYS A 1 102 ? 13.669 -6.256 7.853 1.00 64.69 102 LYS A O 1
ATOM 861 N N . PHE A 1 103 ? 15.502 -5.999 6.600 1.00 68.88 103 PHE A N 1
ATOM 862 C CA . PHE A 1 103 ? 14.860 -5.146 5.601 1.00 68.88 103 PHE A CA 1
ATOM 863 C C . PHE A 1 103 ? 14.049 -6.005 4.624 1.00 68.88 103 PHE A C 1
ATOM 865 O O . PHE A 1 103 ? 14.603 -6.558 3.683 1.00 68.88 103 PHE A O 1
ATOM 872 N N . LYS A 1 104 ? 12.736 -6.142 4.831 1.00 78.56 104 LYS A N 1
ATOM 873 C CA . LYS A 1 104 ? 11.829 -6.701 3.814 1.00 78.56 104 LYS A CA 1
ATOM 874 C C . LYS A 1 104 ? 11.057 -5.573 3.138 1.00 78.56 104 LYS A C 1
ATOM 876 O O . LYS A 1 104 ? 10.561 -4.670 3.812 1.00 78.56 104 LYS A O 1
ATOM 881 N N . ALA A 1 105 ? 10.974 -5.627 1.811 1.00 87.44 105 ALA A N 1
ATOM 882 C CA . ALA A 1 105 ? 10.096 -4.744 1.057 1.00 87.44 105 ALA A CA 1
ATOM 883 C C . ALA A 1 105 ? 8.633 -5.074 1.382 1.00 87.44 105 ALA A C 1
ATOM 885 O O . ALA A 1 105 ? 8.294 -6.229 1.643 1.00 87.44 105 ALA A O 1
ATOM 886 N N . SER A 1 106 ? 7.775 -4.058 1.380 1.00 90.56 106 SER A N 1
ATOM 887 C CA . SER A 1 106 ? 6.327 -4.262 1.453 1.00 90.56 106 SER A CA 1
ATOM 888 C C . SER A 1 106 ? 5.793 -4.319 0.029 1.00 90.56 106 SER A C 1
ATOM 890 O O . SER A 1 106 ? 5.856 -3.327 -0.690 1.00 90.56 106 SER A O 1
ATOM 892 N N . HIS A 1 107 ? 5.327 -5.492 -0.388 1.00 94.31 107 HIS A N 1
ATOM 893 C CA . HIS A 1 107 ? 4.715 -5.703 -1.696 1.00 94.31 107 HIS A CA 1
ATOM 894 C C . HIS A 1 107 ? 3.206 -5.538 -1.541 1.00 94.31 107 HIS A C 1
ATOM 896 O O . HIS A 1 107 ? 2.573 -6.349 -0.871 1.00 94.31 107 HIS A O 1
ATOM 902 N N . LEU A 1 108 ? 2.641 -4.468 -2.092 1.00 95.94 108 LEU A N 1
ATOM 903 C CA . LEU A 1 108 ? 1.230 -4.122 -1.920 1.00 95.94 108 LEU A CA 1
ATOM 904 C C . LEU A 1 108 ? 0.490 -4.400 -3.235 1.00 95.94 108 LEU A C 1
ATOM 906 O O . LEU A 1 108 ? 0.806 -3.737 -4.221 1.00 95.94 108 LEU A O 1
ATOM 910 N N . PRO A 1 109 ? -0.435 -5.380 -3.296 1.00 95.81 109 PRO A N 1
ATOM 911 C CA . PRO A 1 109 ? -1.210 -5.672 -4.502 1.00 95.81 109 PRO A CA 1
ATOM 912 C C . PRO A 1 109 ? -2.058 -4.484 -4.937 1.00 95.81 109 PRO A C 1
ATOM 914 O O . PRO A 1 109 ? -2.871 -3.986 -4.159 1.00 95.81 109 PRO A O 1
ATOM 917 N N . VAL A 1 110 ? -1.908 -4.057 -6.186 1.00 96.19 110 VAL A N 1
ATOM 918 C CA . VAL A 1 110 ? -2.620 -2.891 -6.709 1.00 96.19 110 VAL A CA 1
ATOM 919 C C . VAL A 1 110 ? -3.361 -3.240 -7.996 1.00 96.19 110 VAL A C 1
ATOM 921 O O . VAL A 1 110 ? -2.831 -3.899 -8.889 1.00 96.19 110 VAL A O 1
ATOM 924 N N . LEU A 1 111 ? -4.597 -2.760 -8.092 1.00 95.00 111 LEU A N 1
ATOM 925 C CA . LEU A 1 111 ? -5.383 -2.690 -9.313 1.00 95.00 111 LEU A CA 1
ATOM 926 C C . LEU A 1 111 ? -5.216 -1.290 -9.896 1.00 95.00 111 LEU A C 1
ATOM 928 O O . LEU A 1 111 ? -5.840 -0.331 -9.451 1.00 95.00 111 LEU A O 1
ATOM 932 N N . MET A 1 112 ? -4.340 -1.189 -10.884 1.00 93.00 112 MET A N 1
ATOM 933 C CA . MET A 1 112 ? -4.062 0.047 -11.599 1.00 93.00 112 MET A CA 1
ATOM 934 C C . MET A 1 112 ? -3.965 -0.291 -13.077 1.00 93.00 112 MET A C 1
ATOM 936 O O . MET A 1 112 ? -3.185 -1.164 -13.467 1.00 93.00 112 MET A O 1
ATOM 940 N N . ARG A 1 113 ? -4.773 0.390 -13.886 1.00 85.62 113 ARG A N 1
ATOM 941 C CA . ARG A 1 113 ? -4.607 0.436 -15.336 1.00 85.62 113 ARG A CA 1
ATOM 942 C C . ARG A 1 113 ? -3.996 1.789 -15.648 1.00 85.62 113 ARG A C 1
ATOM 944 O O . ARG A 1 113 ? -4.479 2.795 -15.145 1.00 85.62 113 ARG A O 1
ATOM 951 N N . ARG A 1 114 ? -2.912 1.784 -16.411 1.00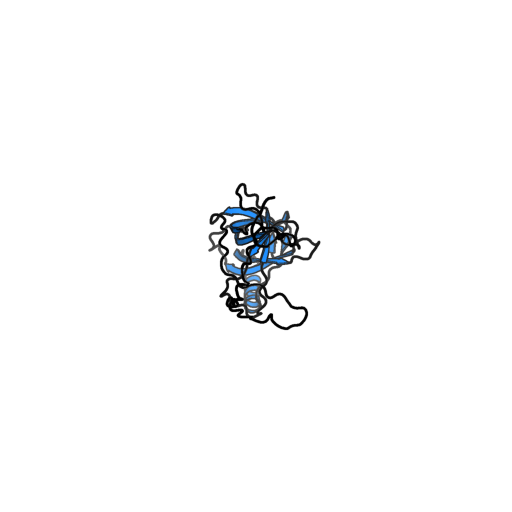 85.06 114 ARG A N 1
ATOM 952 C CA . ARG A 1 114 ? -2.306 2.999 -16.939 1.00 85.06 114 ARG A CA 1
ATOM 953 C C . ARG A 1 114 ? -2.335 2.898 -18.452 1.00 85.06 114 ARG A C 1
ATOM 955 O O . ARG A 1 114 ? -2.115 1.811 -18.986 1.00 85.06 114 ARG A O 1
ATOM 962 N N . GLU A 1 115 ? -2.646 4.007 -19.097 1.00 82.19 115 GLU A N 1
ATOM 963 C CA . GLU A 1 115 ? -2.647 4.128 -20.558 1.00 82.19 115 GLU A CA 1
ATOM 964 C C . GLU A 1 115 ? -1.267 4.543 -21.088 1.00 82.19 115 GLU A C 1
ATOM 966 O O . GLU A 1 115 ? -0.977 4.383 -22.269 1.00 82.19 115 GLU A O 1
ATOM 971 N N . ASP A 1 116 ? -0.393 5.014 -20.196 1.00 84.88 116 ASP A N 1
ATOM 972 C CA . ASP A 1 116 ? 0.992 5.353 -20.498 1.00 84.88 116 ASP A CA 1
ATOM 973 C C . ASP A 1 116 ? 1.900 4.112 -20.651 1.00 84.88 116 ASP A C 1
ATOM 975 O O . ASP A 1 116 ? 1.522 2.954 -20.444 1.00 84.88 116 ASP A O 1
ATOM 979 N N . GLU A 1 117 ? 3.165 4.358 -20.991 1.00 84.88 117 GLU A N 1
ATOM 980 C CA . GLU A 1 117 ? 4.188 3.315 -21.109 1.00 84.88 117 GLU A CA 1
ATOM 981 C C . GLU A 1 117 ? 4.582 2.674 -19.763 1.00 84.88 117 GLU A C 1
ATOM 983 O O . GLU A 1 117 ? 5.371 1.718 -19.743 1.00 84.88 117 GLU A O 1
ATOM 988 N N . ALA A 1 118 ? 4.070 3.167 -18.625 1.00 88.38 118 ALA A N 1
ATOM 989 C CA . ALA A 1 118 ? 4.468 2.745 -17.284 1.00 88.38 118 ALA A CA 1
ATOM 990 C C . ALA A 1 118 ? 3.830 1.408 -16.875 1.00 88.38 118 ALA A C 1
ATOM 992 O O . ALA A 1 118 ? 3.106 1.270 -15.884 1.00 88.38 118 ALA A O 1
ATOM 993 N N . LYS A 1 119 ? 4.151 0.365 -17.642 1.00 91.94 119 LYS A N 1
ATOM 994 C CA . LYS A 1 119 ? 3.741 -1.013 -17.381 1.00 91.94 119 LYS A CA 1
ATOM 995 C C . LYS A 1 119 ? 4.479 -1.584 -16.161 1.00 91.94 119 LYS A C 1
ATOM 997 O O . LYS A 1 119 ? 5.638 -1.240 -15.913 1.00 91.94 119 LYS A O 1
ATOM 1002 N N . PRO A 1 120 ? 3.838 -2.485 -15.394 1.00 94.12 120 PRO A N 1
ATOM 1003 C CA . PRO A 1 120 ? 4.493 -3.142 -14.270 1.00 94.12 120 PRO A CA 1
ATOM 1004 C C . PRO A 1 120 ? 5.690 -3.955 -14.760 1.00 94.12 120 PRO A C 1
ATOM 1006 O O . PRO A 1 120 ? 5.558 -4.825 -15.623 1.00 94.12 120 PRO A O 1
ATOM 1009 N N . PHE A 1 121 ? 6.856 -3.707 -14.168 1.00 94.38 121 PHE A N 1
ATOM 1010 C CA . PHE A 1 121 ? 8.071 -4.449 -14.477 1.00 94.38 121 PHE A CA 1
ATOM 1011 C C . PHE A 1 121 ? 7.883 -5.948 -14.227 1.00 94.38 121 PHE A C 1
ATOM 1013 O O . PHE A 1 121 ? 7.445 -6.360 -13.153 1.00 94.38 121 PHE A O 1
ATOM 1020 N N . ARG A 1 122 ? 8.269 -6.785 -15.190 1.00 91.62 122 ARG A N 1
ATOM 1021 C CA . ARG A 1 122 ? 8.279 -8.241 -15.040 1.00 91.62 122 ARG A CA 1
ATOM 1022 C C . ARG A 1 122 ? 9.699 -8.745 -15.238 1.00 91.62 122 ARG A C 1
ATOM 1024 O O . ARG A 1 122 ? 10.258 -8.627 -16.322 1.00 91.62 122 ARG A O 1
ATOM 1031 N N . PHE A 1 123 ? 10.275 -9.309 -14.181 1.00 89.44 123 PHE A N 1
ATOM 1032 C CA . PHE A 1 123 ? 11.589 -9.932 -14.273 1.00 89.44 123 PHE A CA 1
ATOM 1033 C C . PHE A 1 123 ? 11.512 -11.201 -15.129 1.00 89.44 123 PHE A C 1
ATOM 1035 O O . PHE A 1 123 ? 10.689 -12.076 -14.853 1.00 89.44 123 PHE A O 1
ATOM 1042 N N . ASN A 1 124 ? 12.382 -11.306 -16.134 1.00 88.94 124 ASN A N 1
ATOM 1043 C CA . ASN A 1 124 ? 12.553 -12.506 -16.943 1.00 88.94 124 ASN A CA 1
ATOM 1044 C C . ASN A 1 124 ? 14.025 -12.948 -16.880 1.00 88.94 124 ASN A C 1
ATOM 1046 O O . ASN A 1 124 ? 14.877 -12.243 -17.412 1.00 88.94 124 ASN A O 1
ATOM 1050 N N . PRO A 1 125 ? 14.347 -14.095 -16.254 1.00 87.69 125 PRO A N 1
ATOM 1051 C CA . PRO A 1 125 ? 15.730 -14.553 -16.126 1.00 87.69 125 PRO A CA 1
ATOM 1052 C C . PRO A 1 125 ? 16.370 -14.970 -17.458 1.00 87.69 125 PRO A C 1
ATOM 1054 O O . PRO A 1 125 ? 17.576 -15.174 -17.495 1.00 87.69 125 PRO A O 1
ATOM 1057 N N . LYS A 1 126 ? 15.582 -15.122 -18.532 1.00 90.56 126 LYS A N 1
ATOM 1058 C CA . LYS A 1 126 ? 16.070 -15.513 -19.864 1.00 90.56 126 LYS A CA 1
ATOM 1059 C C . LYS A 1 126 ? 16.578 -14.336 -20.702 1.00 90.56 126 LYS A C 1
ATOM 1061 O O . LYS A 1 126 ? 17.147 -14.564 -21.759 1.00 90.56 126 LYS A O 1
ATOM 1066 N N . ILE A 1 127 ? 16.319 -13.103 -20.271 1.00 89.25 127 ILE A N 1
ATOM 1067 C CA . ILE A 1 127 ? 16.657 -11.883 -21.011 1.00 89.25 127 ILE A CA 1
ATOM 1068 C C . ILE A 1 127 ? 17.863 -11.229 -20.331 1.00 89.25 127 ILE A C 1
ATOM 1070 O O . ILE A 1 127 ? 17.940 -11.210 -19.097 1.00 89.25 127 ILE A O 1
ATOM 1074 N N . ALA A 1 128 ? 18.802 -10.703 -21.123 1.00 88.06 128 ALA A N 1
ATOM 1075 C CA . ALA A 1 128 ? 19.931 -9.941 -20.602 1.00 88.06 128 ALA A CA 1
ATOM 1076 C C . ALA A 1 128 ? 19.434 -8.713 -19.824 1.00 88.06 128 ALA A C 1
ATOM 1078 O O . ALA A 1 128 ? 18.347 -8.188 -20.059 1.00 88.06 128 ALA A O 1
ATOM 1079 N N . LYS A 1 129 ? 20.206 -8.254 -18.839 1.00 83.19 129 LYS A N 1
ATOM 1080 C CA . LYS A 1 129 ? 19.742 -7.215 -17.907 1.00 83.19 129 LYS A CA 1
ATOM 1081 C C . LYS A 1 129 ? 19.482 -5.880 -18.613 1.00 83.19 129 LYS A C 1
ATOM 1083 O O . LYS A 1 129 ? 18.651 -5.101 -18.152 1.00 83.19 129 LYS A O 1
ATOM 1088 N N . GLU A 1 130 ? 20.221 -5.638 -19.681 1.00 85.69 130 GLU A N 1
ATOM 1089 C CA . GLU A 1 130 ? 20.198 -4.463 -20.542 1.00 85.69 130 GLU A CA 1
ATOM 1090 C C . GLU A 1 130 ? 18.916 -4.424 -21.387 1.00 85.69 130 GLU A C 1
ATOM 1092 O O . GLU A 1 130 ? 18.350 -3.352 -21.579 1.00 85.69 130 GLU A O 1
ATOM 1097 N N . ASP A 1 131 ? 18.410 -5.600 -21.765 1.00 88.75 131 ASP A N 1
ATOM 1098 C CA . ASP A 1 131 ? 17.202 -5.782 -22.580 1.00 88.75 131 ASP A CA 1
ATOM 1099 C C . ASP A 1 131 ? 15.931 -5.961 -21.729 1.00 88.75 131 ASP A C 1
ATOM 1101 O O . ASP A 1 131 ? 14.821 -6.116 -22.247 1.00 88.75 131 ASP A O 1
ATOM 1105 N N . LEU A 1 132 ? 16.062 -5.970 -20.397 1.00 89.00 132 LEU A N 1
ATOM 1106 C CA . LEU A 1 132 ? 14.906 -6.020 -19.510 1.00 89.00 132 LEU A CA 1
ATOM 1107 C C . LEU A 1 132 ? 14.093 -4.721 -19.613 1.00 89.00 132 LEU A C 1
ATOM 1109 O O . LEU A 1 132 ? 14.664 -3.629 -19.667 1.00 89.00 132 LEU A O 1
ATOM 1113 N N . PRO A 1 133 ? 12.751 -4.805 -19.529 1.00 89.69 133 PRO A N 1
ATOM 1114 C CA . PRO A 1 133 ? 11.911 -3.619 -19.557 1.00 89.69 133 PRO A CA 1
ATOM 1115 C C . PRO A 1 133 ? 12.285 -2.649 -18.425 1.00 89.69 133 PRO A C 1
ATOM 1117 O O . PRO A 1 133 ? 12.713 -3.078 -17.343 1.00 89.69 133 PRO A O 1
ATOM 1120 N N . PRO A 1 134 ? 12.094 -1.334 -18.625 1.00 91.38 134 PRO A N 1
ATOM 1121 C CA . PRO A 1 134 ? 12.417 -0.349 -17.609 1.00 91.38 134 PRO A CA 1
ATOM 1122 C C . PRO A 1 134 ? 11.582 -0.569 -16.345 1.00 91.38 134 PRO A C 1
ATOM 1124 O O . PRO A 1 134 ? 10.427 -0.997 -16.379 1.00 91.38 134 PRO A O 1
ATOM 1127 N N . ARG A 1 135 ? 12.179 -0.245 -15.197 1.00 94.06 135 ARG A N 1
ATOM 1128 C CA . ARG A 1 135 ? 11.476 -0.236 -13.913 1.00 94.06 135 ARG A CA 1
ATOM 1129 C C . ARG A 1 135 ? 10.926 1.153 -13.643 1.00 94.06 135 ARG A C 1
ATOM 1131 O O . ARG A 1 135 ? 11.685 2.118 -13.633 1.00 94.06 135 ARG A O 1
ATOM 1138 N N . TRP A 1 136 ? 9.634 1.218 -13.353 1.00 95.81 136 TRP A N 1
ATOM 1139 C CA . TRP A 1 136 ? 8.939 2.460 -13.042 1.00 95.81 136 TRP A CA 1
ATOM 1140 C C . TRP A 1 136 ? 8.769 2.637 -11.535 1.00 95.81 136 TRP A C 1
ATOM 1142 O O . TRP A 1 136 ? 8.340 1.722 -10.824 1.00 95.81 136 TRP A O 1
ATOM 1152 N N . PHE A 1 137 ? 9.120 3.822 -11.050 1.00 96.19 137 PHE A N 1
ATOM 1153 C CA . PHE A 1 137 ? 8.791 4.311 -9.722 1.00 96.19 137 PHE A CA 1
ATOM 1154 C C . PHE A 1 137 ? 7.517 5.147 -9.818 1.00 96.19 137 PHE A C 1
ATOM 1156 O O . PHE A 1 137 ? 7.463 6.105 -10.586 1.00 96.19 137 PHE A O 1
ATOM 1163 N N . VAL A 1 138 ? 6.497 4.757 -9.059 1.00 96.12 138 VAL A N 1
ATOM 1164 C CA . VAL A 1 138 ? 5.165 5.368 -9.071 1.00 96.12 138 VAL A CA 1
ATOM 1165 C C . VAL A 1 138 ? 4.874 5.946 -7.696 1.00 96.12 138 VAL A C 1
ATOM 1167 O O . VAL A 1 138 ? 5.225 5.351 -6.669 1.00 96.12 138 VAL A O 1
ATOM 1170 N N . GLN A 1 139 ? 4.233 7.111 -7.694 1.00 96.25 139 GLN A N 1
ATOM 1171 C CA . GLN A 1 139 ? 3.859 7.855 -6.503 1.00 96.25 139 GLN A CA 1
ATOM 1172 C C . GLN A 1 139 ? 2.401 8.261 -6.638 1.00 96.25 139 GLN A C 1
ATOM 1174 O O . GLN A 1 139 ? 2.050 8.992 -7.558 1.00 96.25 139 GLN A O 1
ATOM 1179 N N . GLY A 1 140 ? 1.550 7.777 -5.744 1.00 95.50 140 GLY A N 1
ATOM 1180 C CA . GLY A 1 140 ? 0.113 7.936 -5.914 1.00 95.50 140 GLY A CA 1
ATOM 1181 C C . GLY A 1 140 ? -0.674 7.685 -4.644 1.00 95.50 140 GLY A C 1
ATOM 1182 O O . GLY A 1 140 ? -0.166 7.118 -3.669 1.00 95.50 140 GLY A O 1
ATOM 1183 N N . ASN A 1 141 ? -1.932 8.095 -4.701 1.00 96.69 141 ASN A N 1
ATOM 1184 C CA . ASN A 1 141 ? -2.963 7.695 -3.768 1.00 96.69 141 ASN A CA 1
ATOM 1185 C C . ASN A 1 141 ? -3.621 6.410 -4.258 1.00 96.69 141 ASN A C 1
ATOM 1187 O O . ASN A 1 141 ? -3.899 6.233 -5.446 1.00 96.69 141 ASN A O 1
ATOM 1191 N N . PHE A 1 142 ? -3.886 5.519 -3.312 1.00 97.31 142 PHE A N 1
ATOM 1192 C CA . PHE A 1 142 ? -4.495 4.233 -3.581 1.00 97.31 142 PHE A CA 1
ATOM 1193 C C . PHE A 1 142 ? -5.578 3.938 -2.548 1.00 97.31 142 PHE A C 1
ATOM 1195 O O . PHE A 1 142 ? -5.325 3.940 -1.341 1.00 97.31 142 PHE A O 1
ATOM 1202 N N . LYS A 1 143 ? -6.790 3.651 -3.021 1.00 96.94 143 LYS A N 1
ATOM 1203 C CA . LYS A 1 143 ? -7.944 3.332 -2.181 1.00 96.94 143 LYS A CA 1
ATOM 1204 C C . LYS A 1 143 ? -7.956 1.852 -1.841 1.00 96.94 143 LYS A C 1
ATOM 1206 O O . LYS A 1 143 ? -7.890 1.004 -2.728 1.00 96.94 143 LYS A O 1
ATOM 1211 N N . PHE A 1 144 ? -8.057 1.516 -0.562 1.00 96.38 144 PHE A N 1
ATOM 1212 C CA . PHE A 1 144 ? -8.161 0.121 -0.153 1.00 96.38 144 PHE A CA 1
ATOM 1213 C C . PHE A 1 144 ? -9.515 -0.480 -0.552 1.00 96.38 144 PHE A C 1
ATOM 1215 O O . PHE A 1 144 ? -10.561 0.130 -0.341 1.00 96.38 144 PHE A O 1
ATOM 1222 N N . ILE A 1 145 ? -9.492 -1.694 -1.109 1.00 95.06 145 ILE A N 1
ATOM 1223 C CA . ILE A 1 145 ? -10.669 -2.441 -1.568 1.00 95.06 145 ILE A CA 1
ATOM 1224 C C . ILE A 1 145 ? -10.765 -3.736 -0.742 1.00 95.06 145 ILE A C 1
ATOM 1226 O O . ILE A 1 145 ? -10.172 -4.757 -1.116 1.00 95.06 145 ILE A O 1
ATOM 1230 N N . PRO A 1 146 ? -11.517 -3.739 0.380 1.00 93.12 146 PRO A N 1
ATOM 1231 C CA . PRO A 1 146 ? -11.587 -4.893 1.278 1.00 93.12 146 PRO A CA 1
ATOM 1232 C C . PRO A 1 146 ? -12.093 -6.171 0.599 1.00 93.12 146 PRO A C 1
ATOM 1234 O O . PRO A 1 146 ? -11.603 -7.269 0.872 1.00 93.12 146 PRO A O 1
ATOM 1237 N N . SER A 1 147 ? -13.034 -6.052 -0.343 1.00 91.31 147 SER A N 1
ATOM 1238 C CA . SER A 1 147 ? -13.598 -7.200 -1.066 1.00 91.31 147 SER A CA 1
ATOM 1239 C C . SER A 1 147 ? -12.529 -8.009 -1.807 1.00 91.31 147 SER A C 1
ATOM 1241 O O . SER A 1 147 ? -12.601 -9.237 -1.801 1.00 91.31 147 SER A O 1
ATOM 1243 N N . ARG A 1 148 ? -11.481 -7.351 -2.322 1.00 89.88 148 ARG A N 1
ATOM 1244 C CA . ARG A 1 148 ? -10.401 -7.962 -3.117 1.00 89.88 148 ARG A CA 1
ATOM 1245 C C . ARG A 1 148 ? -9.047 -8.053 -2.404 1.00 89.88 148 ARG A C 1
ATOM 1247 O O . ARG A 1 148 ? -8.110 -8.585 -2.988 1.00 89.88 148 ARG A O 1
ATOM 1254 N N . ASN A 1 149 ? -8.930 -7.556 -1.167 1.00 92.31 149 ASN A N 1
ATOM 1255 C CA . ASN A 1 149 ? -7.656 -7.482 -0.433 1.00 92.31 149 ASN A CA 1
ATOM 1256 C C . ASN A 1 149 ? -6.532 -6.859 -1.283 1.00 92.31 149 ASN A C 1
ATOM 1258 O O . ASN A 1 149 ? -5.428 -7.391 -1.396 1.00 92.31 149 ASN A O 1
ATOM 1262 N N . CYS A 1 150 ? -6.831 -5.726 -1.906 1.00 94.38 150 CYS A N 1
ATOM 1263 C CA . CYS A 1 150 ? -5.888 -4.979 -2.729 1.00 94.38 150 CYS A CA 1
ATOM 1264 C C . CYS A 1 150 ? -6.211 -3.488 -2.663 1.00 94.38 150 CYS A C 1
ATOM 1266 O O . CYS A 1 150 ? -7.202 -3.084 -2.051 1.00 94.38 150 CYS A O 1
ATOM 1268 N N . TRP A 1 151 ? -5.402 -2.674 -3.328 1.00 97.06 151 TRP A N 1
ATOM 1269 C CA . TRP A 1 151 ? -5.666 -1.249 -3.462 1.00 97.06 151 TRP A CA 1
ATOM 1270 C C . TRP A 1 151 ? -5.967 -0.880 -4.913 1.00 97.06 151 TRP A C 1
ATOM 1272 O O . TRP A 1 151 ? -5.285 -1.342 -5.819 1.00 97.06 151 TRP A O 1
ATOM 1282 N N . GLY A 1 152 ? -6.993 -0.072 -5.143 1.00 96.94 152 GLY A N 1
ATOM 1283 C CA . GLY A 1 152 ? -7.249 0.558 -6.434 1.00 96.94 152 GLY A CA 1
ATOM 1284 C C . GLY A 1 152 ? -6.455 1.850 -6.556 1.00 96.94 152 GLY A C 1
ATOM 1285 O O . GLY A 1 152 ? -6.288 2.557 -5.564 1.00 96.94 152 GLY A O 1
ATOM 1286 N N . TRP A 1 153 ? -5.956 2.151 -7.749 1.00 96.44 153 TRP A N 1
ATOM 1287 C CA . TRP A 1 153 ? -5.415 3.477 -8.046 1.00 96.44 153 TRP A CA 1
ATOM 1288 C C . TRP A 1 153 ? -6.515 4.543 -7.952 1.00 96.44 153 TRP A C 1
ATOM 1290 O O . TRP A 1 153 ? -7.635 4.302 -8.396 1.00 96.44 153 TRP A O 1
ATOM 1300 N N . ASP A 1 154 ? -6.187 5.674 -7.329 1.00 95.25 154 ASP A N 1
ATOM 1301 C CA . ASP A 1 154 ? -7.069 6.837 -7.176 1.00 95.25 154 ASP A CA 1
ATOM 1302 C C . ASP A 1 154 ? -6.535 8.018 -7.996 1.00 95.25 154 ASP A C 1
ATOM 1304 O O . ASP A 1 154 ? -7.177 8.465 -8.940 1.00 95.25 154 ASP A O 1
ATOM 1308 N N . LYS A 1 155 ? -5.314 8.473 -7.686 1.00 94.12 155 LYS A N 1
ATOM 1309 C CA . LYS A 1 155 ? -4.616 9.507 -8.458 1.00 94.12 155 LYS A CA 1
ATOM 1310 C C . LYS A 1 155 ? -3.106 9.401 -8.324 1.00 94.12 155 LYS A C 1
ATOM 1312 O O . LYS A 1 155 ? -2.596 8.923 -7.306 1.00 94.12 155 LYS A O 1
ATOM 1317 N N . ASP A 1 156 ? -2.391 9.917 -9.314 1.00 94.44 156 ASP A N 1
ATOM 1318 C CA . ASP A 1 156 ? -0.950 10.127 -9.205 1.00 94.44 156 ASP A CA 1
ATOM 1319 C C . ASP A 1 156 ? -0.651 11.381 -8.377 1.00 94.44 156 ASP A C 1
ATOM 1321 O O . ASP A 1 156 ? -1.357 12.385 -8.447 1.00 94.44 156 ASP A O 1
ATOM 1325 N N . LEU A 1 157 ? 0.401 11.304 -7.565 1.00 94.81 157 LEU A N 1
ATOM 1326 C CA . LEU A 1 157 ? 0.976 12.457 -6.870 1.00 94.81 157 LEU A CA 1
ATOM 1327 C C . LEU A 1 157 ? 2.068 13.108 -7.719 1.00 94.81 157 LEU A C 1
ATOM 1329 O O . LEU A 1 157 ? 2.231 14.320 -7.691 1.00 94.81 157 LEU A O 1
ATOM 1333 N N . GLU A 1 158 ? 2.811 12.288 -8.463 1.00 94.44 158 GLU A N 1
ATOM 1334 C CA . GLU A 1 158 ? 3.838 12.708 -9.411 1.00 94.44 158 GLU A CA 1
ATOM 1335 C C . GLU A 1 158 ? 3.832 11.747 -10.610 1.00 94.44 158 GLU A C 1
ATOM 1337 O O . GLU A 1 158 ? 3.496 10.567 -10.434 1.00 94.44 158 GLU A O 1
ATOM 1342 N N . PRO A 1 159 ? 4.246 12.200 -11.808 1.00 93.88 159 PRO A N 1
ATOM 1343 C CA . PRO A 1 159 ? 4.384 11.324 -12.965 1.00 93.88 159 PRO A CA 1
ATOM 1344 C C . PRO A 1 159 ? 5.320 10.135 -12.678 1.00 93.88 159 PRO A C 1
ATOM 1346 O O . PRO A 1 159 ? 6.335 10.299 -11.985 1.00 93.88 159 PRO A O 1
ATOM 1349 N N . PRO A 1 160 ? 5.042 8.934 -13.222 1.00 94.44 160 PRO A N 1
ATOM 1350 C CA . PRO A 1 160 ? 5.956 7.806 -13.117 1.00 94.44 160 PRO A CA 1
ATOM 1351 C C . PRO A 1 160 ? 7.350 8.154 -13.631 1.00 94.44 160 PRO A C 1
ATOM 1353 O O . PRO A 1 160 ? 7.519 8.781 -14.674 1.00 94.44 160 PRO A O 1
ATOM 1356 N N . THR A 1 161 ? 8.375 7.687 -12.925 1.00 94.81 161 THR A N 1
ATOM 1357 C CA . THR A 1 161 ? 9.768 7.963 -13.284 1.00 94.81 161 THR A CA 1
ATOM 1358 C C . THR A 1 161 ? 10.605 6.696 -13.343 1.00 94.81 161 THR A C 1
ATOM 1360 O O . THR A 1 161 ? 10.417 5.758 -12.570 1.00 94.81 161 THR A O 1
ATOM 1363 N N . LYS A 1 162 ? 11.585 6.670 -14.249 1.00 93.88 162 LYS A N 1
ATOM 1364 C CA . LYS A 1 162 ? 12.599 5.603 -14.321 1.00 93.88 162 LYS A CA 1
ATOM 1365 C C . LYS A 1 162 ? 13.681 5.770 -13.237 1.00 93.88 162 LYS A C 1
ATOM 1367 O O . LYS A 1 162 ? 14.453 4.846 -12.975 1.00 93.88 162 LYS A O 1
ATOM 1372 N N . LYS A 1 163 ? 13.747 6.938 -12.579 1.00 92.50 163 LYS A N 1
ATOM 1373 C CA . LYS A 1 163 ? 14.698 7.234 -11.496 1.00 92.50 163 LYS A CA 1
ATOM 1374 C C . LYS A 1 163 ? 14.177 6.682 -10.167 1.00 92.50 163 LYS A C 1
ATOM 1376 O O . LYS A 1 163 ? 13.377 7.313 -9.488 1.00 92.50 163 LYS A O 1
ATOM 1381 N N . ILE A 1 164 ? 14.654 5.502 -9.776 1.00 90.56 164 ILE A N 1
ATOM 1382 C CA . ILE A 1 164 ? 14.277 4.877 -8.499 1.00 90.56 164 ILE A CA 1
ATOM 1383 C C . ILE A 1 164 ? 15.144 5.456 -7.365 1.00 90.56 164 ILE A C 1
ATOM 1385 O O . ILE A 1 164 ? 16.374 5.347 -7.447 1.00 90.56 164 ILE A O 1
ATOM 1389 N N . PRO A 1 165 ? 14.549 6.014 -6.289 1.00 88.56 165 PRO A N 1
ATOM 1390 C CA . PRO A 1 165 ? 15.296 6.499 -5.130 1.00 88.56 165 PRO A CA 1
ATOM 1391 C C . PRO A 1 165 ? 16.195 5.422 -4.519 1.00 88.56 165 PRO A C 1
ATOM 1393 O O . PRO A 1 165 ? 15.866 4.234 -4.534 1.00 88.56 165 PRO A O 1
ATOM 1396 N N . ARG A 1 166 ? 17.330 5.820 -3.933 1.00 84.56 166 ARG A N 1
ATOM 1397 C CA . ARG A 1 166 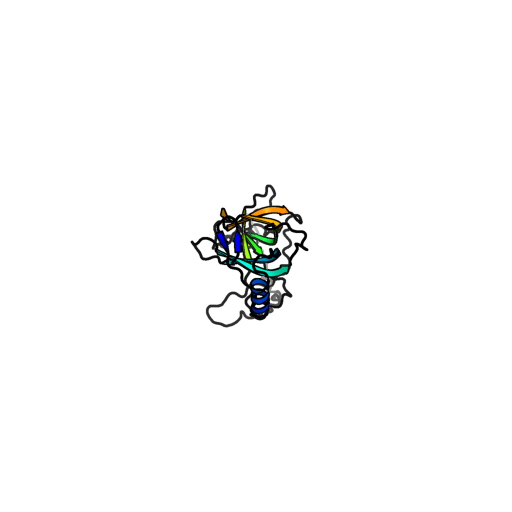? 18.231 4.862 -3.277 1.00 84.56 166 ARG A CA 1
ATOM 1398 C C . ARG A 1 166 ? 17.546 4.236 -2.061 1.00 84.56 166 ARG A C 1
ATOM 1400 O O . ARG A 1 166 ? 17.101 4.926 -1.145 1.00 84.56 166 ARG A O 1
ATOM 1407 N N . TYR A 1 167 ? 17.514 2.910 -2.030 1.00 82.38 167 TYR A N 1
ATOM 1408 C CA . TYR A 1 167 ? 16.888 2.142 -0.960 1.00 82.38 167 TYR A CA 1
ATOM 1409 C C . TYR A 1 167 ? 17.830 1.075 -0.410 1.00 82.38 167 TYR A C 1
ATOM 1411 O O . TYR A 1 167 ? 18.759 0.612 -1.081 1.00 82.38 167 TYR A O 1
ATOM 1419 N N . LYS A 1 168 ? 17.575 0.652 0.828 1.00 75.62 168 LYS A N 1
ATOM 1420 C CA . LYS A 1 168 ? 18.337 -0.423 1.459 1.00 75.62 168 LYS A CA 1
ATOM 1421 C C . LYS A 1 168 ? 17.905 -1.757 0.861 1.00 75.62 168 LYS A C 1
ATOM 1423 O O . LYS A 1 168 ? 16.737 -2.139 0.953 1.00 75.62 168 LYS A O 1
ATOM 1428 N N . LYS A 1 169 ? 18.836 -2.459 0.210 1.00 71.44 169 LYS A N 1
ATOM 1429 C CA . LYS A 1 169 ? 18.539 -3.760 -0.398 1.00 71.44 169 LYS A CA 1
ATOM 1430 C C . LYS A 1 169 ? 18.107 -4.748 0.693 1.00 71.44 169 LYS A C 1
ATOM 1432 O O . LYS A 1 169 ? 18.774 -4.816 1.728 1.00 71.44 169 LYS A O 1
ATOM 1437 N N . PRO A 1 170 ? 17.027 -5.516 0.473 1.00 65.44 170 PRO A N 1
ATOM 1438 C CA . PRO A 1 170 ? 16.669 -6.596 1.370 1.00 65.44 170 PRO A CA 1
ATOM 1439 C C . PRO A 1 170 ? 17.833 -7.562 1.564 1.00 65.44 170 PRO A C 1
ATOM 1441 O O . PRO A 1 170 ? 18.437 -8.004 0.584 1.00 65.44 170 PRO A O 1
ATOM 1444 N N . ILE A 1 171 ? 18.144 -7.891 2.817 1.00 61.69 171 ILE A N 1
ATOM 1445 C CA . ILE A 1 171 ? 19.108 -8.949 3.116 1.00 61.69 171 ILE A CA 1
ATOM 1446 C C . ILE A 1 171 ? 18.403 -10.262 2.776 1.00 61.69 171 ILE A C 1
ATOM 1448 O O . ILE A 1 171 ? 17.424 -10.633 3.427 1.00 61.69 171 ILE A O 1
ATOM 1452 N N . LYS A 1 172 ? 18.850 -10.932 1.709 1.00 53.56 172 LYS A N 1
ATOM 1453 C CA . LYS A 1 172 ? 18.458 -12.319 1.454 1.00 53.56 172 LYS A CA 1
ATOM 1454 C C . LYS A 1 172 ? 19.051 -13.150 2.588 1.00 53.56 172 LYS A C 1
ATOM 1456 O O . LYS A 1 172 ? 20.242 -13.027 2.848 1.00 53.56 172 LYS A O 1
ATOM 1461 N N . ALA A 1 173 ? 18.226 -13.944 3.267 1.00 46.72 173 ALA A N 1
ATOM 1462 C CA . ALA A 1 173 ? 18.749 -14.984 4.138 1.00 46.72 173 ALA A CA 1
ATOM 1463 C C . ALA A 1 173 ? 19.488 -15.973 3.232 1.00 46.72 173 ALA A C 1
ATOM 1465 O O . ALA A 1 173 ? 18.869 -16.645 2.408 1.00 46.72 173 ALA A O 1
ATOM 1466 N N . THR A 1 174 ? 20.810 -15.956 3.295 1.00 41.47 174 THR A N 1
ATOM 1467 C CA . THR A 1 174 ? 21.651 -17.064 2.859 1.00 41.47 174 THR A CA 1
ATOM 1468 C C . THR A 1 174 ? 21.300 -18.272 3.729 1.00 41.47 174 THR A C 1
ATOM 1470 O O . THR A 1 174 ? 20.975 -18.109 4.907 1.00 41.47 174 THR A O 1
ATOM 1473 N N . ALA A 1 175 ? 21.257 -19.462 3.123 1.00 48.94 175 ALA A N 1
ATOM 1474 C CA . ALA A 1 175 ? 20.915 -20.708 3.816 1.00 48.94 175 ALA A CA 1
ATOM 1475 C C . ALA A 1 175 ? 21.880 -21.011 4.978 1.00 48.94 175 ALA A C 1
ATOM 1477 O O . ALA A 1 175 ? 21.492 -21.675 5.930 1.00 48.94 175 ALA A O 1
ATOM 1478 N N . ASP A 1 176 ? 23.058 -20.393 4.962 1.00 44.62 176 ASP A N 1
ATOM 1479 C CA . ASP A 1 176 ? 24.002 -20.350 6.066 1.00 44.62 176 ASP A CA 1
ATOM 1480 C C . ASP A 1 176 ? 24.074 -18.906 6.563 1.00 44.62 176 ASP A C 1
ATOM 1482 O O . ASP A 1 176 ? 24.255 -17.987 5.762 1.00 44.62 176 ASP A O 1
ATOM 1486 N N . GLY A 1 177 ? 23.902 -18.680 7.867 1.00 43.16 177 GLY A N 1
ATOM 1487 C CA . GLY A 1 177 ? 23.746 -17.369 8.518 1.00 43.16 177 GLY A CA 1
ATOM 1488 C C . GLY A 1 177 ? 24.906 -16.363 8.391 1.00 43.16 177 GLY A C 1
ATOM 1489 O O . GLY A 1 177 ? 25.039 -15.486 9.240 1.00 43.16 177 GLY A O 1
ATOM 1490 N N . GLN A 1 178 ? 25.737 -16.442 7.355 1.00 40.66 178 GLN A N 1
ATOM 1491 C CA . GLN A 1 178 ? 26.745 -15.447 7.018 1.00 40.66 178 GLN A CA 1
ATOM 1492 C C . GLN A 1 178 ? 26.138 -14.342 6.152 1.00 40.66 178 GLN A C 1
ATOM 1494 O O . GLN A 1 178 ? 25.574 -14.583 5.083 1.00 40.66 178 GLN A O 1
ATOM 1499 N N . ALA A 1 179 ? 26.265 -13.100 6.624 1.00 38.94 179 ALA A N 1
ATOM 1500 C CA . ALA A 1 179 ? 25.958 -11.912 5.839 1.00 38.94 179 ALA A CA 1
ATOM 1501 C C . ALA A 1 179 ? 26.722 -11.945 4.497 1.00 38.94 179 ALA A C 1
ATOM 1503 O O . ALA A 1 179 ? 27.876 -12.375 4.473 1.00 38.94 179 ALA A O 1
ATOM 1504 N N . PRO A 1 180 ? 26.137 -11.463 3.382 1.00 39.84 180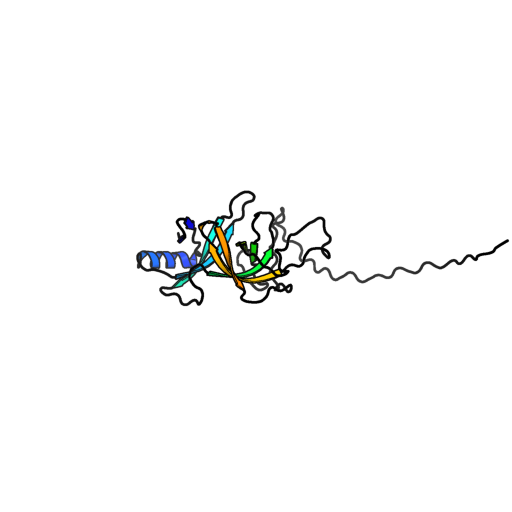 PRO A N 1
ATOM 1505 C CA . PRO A 1 180 ? 26.866 -11.398 2.123 1.00 39.84 180 PRO A CA 1
ATOM 1506 C C . PRO A 1 180 ? 28.110 -10.516 2.311 1.00 39.84 180 PRO A C 1
ATOM 1508 O O . PRO A 1 180 ? 27.987 -9.431 2.900 1.00 39.84 180 PRO A O 1
ATOM 1511 N N . PRO A 1 181 ? 29.293 -10.930 1.819 1.00 39.78 181 PRO A N 1
ATOM 1512 C CA . PRO A 1 181 ? 30.492 -10.123 1.949 1.00 39.78 181 PRO A CA 1
ATOM 1513 C C . PRO A 1 181 ? 30.232 -8.772 1.284 1.00 39.78 181 PRO A C 1
ATOM 1515 O O . PRO A 1 181 ? 29.801 -8.694 0.128 1.00 39.78 181 PRO A O 1
ATOM 1518 N N . ARG A 1 182 ? 30.478 -7.685 2.027 1.00 49.62 182 ARG A N 1
ATOM 1519 C CA . ARG A 1 182 ? 30.557 -6.328 1.474 1.00 49.62 182 ARG A CA 1
ATOM 1520 C C . ARG A 1 182 ? 31.801 -6.261 0.589 1.00 49.62 182 ARG A C 1
ATOM 1522 O O . ARG A 1 182 ? 32.837 -5.745 0.983 1.00 49.62 182 ARG A O 1
ATOM 1529 N N . GLY A 1 183 ? 31.700 -6.826 -0.608 1.00 37.69 183 GLY A N 1
ATOM 1530 C CA . GLY A 1 183 ? 32.729 -6.742 -1.627 1.00 37.69 183 GLY A CA 1
ATOM 1531 C C . GLY A 1 183 ? 32.725 -5.354 -2.245 1.00 37.69 183 GLY A C 1
ATOM 1532 O O . GLY A 1 183 ? 32.001 -5.109 -3.208 1.00 37.69 183 GLY A O 1
ATOM 1533 N N . ASN A 1 184 ? 33.559 -4.466 -1.706 1.00 45.47 184 ASN A N 1
ATOM 1534 C CA . ASN A 1 184 ? 34.138 -3.355 -2.453 1.00 45.47 184 ASN A CA 1
ATOM 1535 C C . ASN A 1 184 ? 34.919 -3.951 -3.640 1.00 45.47 184 ASN A C 1
ATOM 1537 O O . ASN A 1 184 ? 36.123 -4.175 -3.555 1.00 45.47 184 ASN A O 1
ATOM 1541 N N . LYS A 1 185 ? 34.246 -4.261 -4.752 1.00 39.22 185 LYS A N 1
ATOM 1542 C CA . LYS A 1 185 ? 34.942 -4.536 -6.010 1.00 39.22 185 LYS A CA 1
ATOM 1543 C C . LYS A 1 185 ? 35.154 -3.202 -6.718 1.00 39.22 185 LYS A C 1
ATOM 1545 O O . LYS A 1 185 ? 34.270 -2.715 -7.418 1.00 39.22 185 LYS A O 1
ATOM 1550 N N . LYS A 1 186 ? 36.338 -2.615 -6.497 1.00 37.38 186 LYS A N 1
ATOM 1551 C CA . LYS A 1 186 ? 36.961 -1.704 -7.469 1.00 37.38 186 LYS A CA 1
ATOM 1552 C C . LYS A 1 186 ? 36.876 -2.365 -8.857 1.00 37.38 186 LYS A C 1
ATOM 1554 O O . LYS A 1 186 ? 37.061 -3.584 -8.935 1.00 37.38 186 LYS A O 1
ATOM 1559 N N . PRO A 1 187 ? 36.596 -1.615 -9.935 1.00 35.56 187 PRO A N 1
ATOM 1560 C CA . PRO A 1 187 ? 36.658 -2.180 -11.275 1.00 35.56 187 PRO A CA 1
ATOM 1561 C C . PRO A 1 187 ? 38.093 -2.673 -11.532 1.00 35.56 187 PRO A C 1
ATOM 1563 O O . PRO A 1 187 ? 39.038 -1.947 -11.207 1.00 35.56 187 PRO A O 1
ATOM 1566 N N . PRO A 1 188 ? 38.295 -3.891 -12.063 1.00 37.81 188 PRO A N 1
ATOM 1567 C CA . PRO A 1 188 ? 39.625 -4.312 -12.470 1.00 37.81 188 PRO A CA 1
ATOM 1568 C C . PRO A 1 188 ? 40.114 -3.383 -13.589 1.00 37.81 188 PRO A C 1
ATOM 1570 O O . PRO A 1 188 ? 39.446 -3.199 -14.608 1.00 37.81 188 PRO A O 1
ATOM 1573 N N . ARG A 1 189 ? 41.274 -2.760 -13.344 1.00 33.62 189 ARG A N 1
ATOM 1574 C CA . ARG A 1 189 ? 42.089 -2.046 -14.334 1.00 33.62 189 ARG A CA 1
ATOM 1575 C C . ARG A 1 189 ? 42.261 -2.948 -15.559 1.00 33.62 189 ARG A C 1
ATOM 1577 O O . ARG A 1 189 ? 42.644 -4.104 -15.403 1.00 33.62 189 ARG A O 1
ATOM 1584 N N . LYS A 1 190 ? 42.005 -2.400 -16.751 1.00 39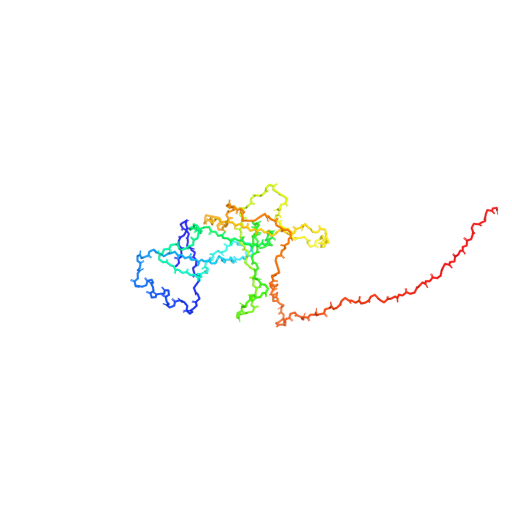.28 190 LYS A N 1
ATOM 1585 C CA . LYS A 1 190 ? 42.434 -2.991 -18.022 1.00 39.28 190 LYS A CA 1
ATOM 1586 C C . LYS A 1 190 ? 43.939 -3.248 -17.929 1.00 39.28 190 LYS A C 1
ATOM 1588 O O . LYS A 1 190 ? 44.702 -2.301 -17.758 1.00 39.28 190 LYS A O 1
ATOM 1593 N N . THR A 1 191 ? 44.346 -4.506 -17.987 1.00 34.56 191 THR A N 1
ATOM 1594 C CA . THR A 1 191 ? 45.719 -4.874 -18.308 1.00 34.56 191 THR A CA 1
ATOM 1595 C C . THR A 1 191 ? 45.789 -5.079 -19.810 1.00 34.56 191 THR A C 1
ATOM 1597 O O . THR A 1 191 ? 45.126 -5.959 -20.361 1.00 34.56 191 THR A O 1
ATOM 1600 N N . ASP A 1 192 ? 46.563 -4.210 -20.454 1.00 42.19 192 ASP A N 1
ATOM 1601 C CA . ASP A 1 192 ? 47.021 -4.367 -21.825 1.00 42.19 192 ASP A CA 1
ATOM 1602 C C . ASP A 1 192 ? 47.600 -5.767 -22.031 1.00 42.19 192 ASP A C 1
ATOM 1604 O O . ASP A 1 192 ? 48.409 -6.256 -21.235 1.00 42.19 192 ASP A O 1
ATOM 1608 N N . LYS A 1 193 ? 47.204 -6.408 -23.130 1.00 35.41 193 LYS A N 1
ATOM 1609 C CA . LYS A 1 193 ? 47.982 -7.489 -23.725 1.00 35.41 193 LYS A CA 1
ATOM 1610 C C . LYS A 1 193 ? 48.213 -7.213 -25.211 1.00 35.41 193 LYS A C 1
ATOM 1612 O O . LYS A 1 193 ? 47.389 -6.558 -25.846 1.00 35.41 193 LYS A O 1
ATOM 1617 N N . PRO A 1 194 ? 49.368 -7.656 -25.731 1.00 37.16 194 PRO A N 1
ATOM 1618 C CA . PRO A 1 194 ? 50.104 -6.972 -26.785 1.00 37.16 194 PRO A CA 1
ATOM 1619 C C . PRO A 1 194 ? 49.635 -7.367 -28.184 1.00 37.16 194 PRO A C 1
ATOM 1621 O O . PRO A 1 194 ? 49.175 -8.488 -28.404 1.00 37.16 194 PRO A O 1
ATOM 1624 N N . LYS A 1 195 ? 49.843 -6.445 -29.133 1.00 37.88 195 LYS A N 1
ATOM 1625 C CA . LYS A 1 195 ? 49.782 -6.680 -30.581 1.00 37.88 195 LYS A CA 1
ATOM 1626 C C . LYS A 1 195 ? 50.591 -7.929 -30.953 1.00 37.88 195 LYS A C 1
ATOM 1628 O O . LYS A 1 195 ? 51.768 -8.017 -30.609 1.00 37.88 195 LYS A O 1
ATOM 1633 N N . LYS A 1 196 ? 49.979 -8.846 -31.707 1.00 35.03 196 LYS A N 1
ATOM 1634 C CA . LYS A 1 196 ? 50.708 -9.797 -32.556 1.00 35.03 196 LYS A CA 1
ATOM 1635 C C . LYS A 1 196 ? 50.687 -9.293 -34.007 1.00 35.03 196 LYS A C 1
ATOM 1637 O O . LYS A 1 196 ? 49.717 -8.637 -34.387 1.00 35.03 196 LYS A O 1
ATOM 1642 N N . PRO A 1 197 ? 51.775 -9.524 -34.755 1.00 36.22 197 PRO A N 1
ATOM 1643 C CA . PRO A 1 197 ? 52.111 -8.784 -35.961 1.00 36.22 197 PRO A CA 1
ATOM 1644 C C . PRO A 1 197 ? 51.299 -9.228 -37.176 1.00 36.22 197 PRO A C 1
ATOM 1646 O O . PRO A 1 197 ? 50.949 -10.396 -37.325 1.00 36.22 197 PRO A O 1
ATOM 1649 N N . THR A 1 198 ? 51.059 -8.247 -38.038 1.00 34.06 198 THR A N 1
ATOM 1650 C CA . THR A 1 198 ? 50.704 -8.370 -39.448 1.00 34.06 198 THR A CA 1
ATOM 1651 C C . THR A 1 198 ? 51.704 -9.264 -40.176 1.00 34.06 198 THR A C 1
ATOM 1653 O O . THR A 1 198 ? 52.915 -9.120 -40.015 1.00 34.06 198 THR A O 1
ATOM 1656 N N . THR A 1 199 ? 51.198 -10.164 -41.008 1.00 35.19 199 THR A N 1
ATOM 1657 C CA . THR A 1 199 ? 51.968 -10.736 -42.110 1.00 35.19 199 THR A CA 1
ATOM 1658 C C . THR A 1 199 ? 51.120 -10.541 -43.352 1.00 35.19 199 THR A C 1
ATOM 1660 O O . THR A 1 199 ? 50.076 -11.172 -43.503 1.00 35.19 199 THR A O 1
ATOM 1663 N N . ASP A 1 200 ? 51.544 -9.582 -44.171 1.00 36.50 200 ASP A N 1
ATOM 1664 C CA . ASP A 1 200 ? 51.184 -9.503 -45.577 1.00 36.50 200 ASP A CA 1
ATOM 1665 C C . ASP A 1 200 ? 51.568 -10.823 -46.246 1.00 36.50 200 ASP A C 1
ATOM 1667 O O . ASP A 1 200 ? 52.667 -11.332 -46.023 1.00 36.50 200 ASP A O 1
ATOM 1671 N N . ASN A 1 201 ? 50.707 -11.342 -47.113 1.00 38.28 201 ASN A N 1
ATOM 1672 C CA . ASN A 1 201 ? 51.206 -11.979 -48.317 1.00 38.28 201 ASN A CA 1
ATOM 1673 C C . ASN A 1 201 ? 50.307 -11.606 -49.485 1.00 38.28 201 ASN A C 1
ATOM 1675 O O . ASN A 1 201 ? 49.081 -11.683 -49.420 1.00 38.28 201 ASN A O 1
ATOM 1679 N N . LYS A 1 202 ? 51.004 -11.118 -50.504 1.00 37.91 202 LYS A N 1
ATOM 1680 C CA . LYS A 1 202 ? 50.511 -10.530 -51.730 1.00 37.91 202 LYS A CA 1
ATOM 1681 C C . LYS A 1 202 ? 49.860 -11.581 -52.621 1.00 37.91 202 LYS A C 1
ATOM 1683 O O . LYS A 1 202 ? 50.382 -12.674 -52.809 1.00 37.91 202 LYS A O 1
ATOM 1688 N N . GLU A 1 203 ? 48.759 -11.144 -53.201 1.00 33.75 203 GLU A N 1
ATOM 1689 C CA . GLU A 1 203 ? 48.362 -11.321 -54.593 1.00 33.75 203 GLU A CA 1
ATOM 1690 C C . GLU A 1 203 ? 49.561 -11.502 -55.550 1.00 33.75 203 GLU A C 1
ATOM 1692 O O . GLU A 1 203 ? 50.500 -10.705 -55.560 1.00 33.75 203 GLU A O 1
ATOM 1697 N N . THR A 1 204 ? 49.537 -12.560 -56.356 1.00 36.72 204 THR A N 1
ATOM 1698 C CA . THR A 1 204 ? 50.127 -12.561 -57.701 1.00 36.72 204 THR A CA 1
ATOM 1699 C C . THR A 1 204 ? 49.308 -13.514 -58.562 1.00 36.72 204 THR A C 1
ATOM 1701 O O . THR A 1 204 ? 49.163 -14.689 -58.226 1.00 36.72 204 THR A O 1
ATOM 1704 N N . ASP A 1 205 ? 48.715 -12.928 -59.598 1.00 34.97 205 ASP A N 1
ATOM 1705 C CA . ASP A 1 205 ? 48.191 -13.571 -60.798 1.00 34.97 205 ASP A CA 1
ATOM 1706 C C . ASP A 1 205 ? 49.312 -14.263 -61.602 1.00 34.97 205 ASP A C 1
ATOM 1708 O O . ASP A 1 205 ? 50.484 -13.901 -61.460 1.00 34.97 205 ASP A O 1
ATOM 1712 N N . GLU A 1 206 ? 48.859 -15.156 -62.495 1.00 32.97 206 GLU A N 1
ATOM 1713 C CA . GLU A 1 206 ? 49.535 -15.939 -63.560 1.00 32.97 206 GLU A CA 1
ATOM 1714 C C . GLU A 1 206 ? 49.907 -17.399 -63.253 1.00 32.97 206 GLU A C 1
ATOM 1716 O O . GLU A 1 206 ? 50.848 -17.678 -62.477 1.00 32.97 206 GLU A O 1
#

Sequence (206 aa):
MLRLGGKRYKLFIAGYRYQAWLKQMAANPDKTLFLRVYPKCLMIPRKDPQIYFQVAAWEDENPWEEQPGIFKFRGVWQFVPQVRTPVISVYRNQNANDPKGKFKASHLPVLMRREDEAKPFRFNPKIAKEDLPPRWFVQGNFKFIPSRNCWGWDKDLEPPTKKIPRYKKPIKATADGQAPPRGNKKPPRKTDKPKKPTTDNKETDE

Secondary structure (DSSP, 8-state):
-EEETTEEEEEE--HHHHHHHHHHHHH-TT---EEEEEEEEE--TTSPPEEEEEEEEEESS--SSSPTTEEEEEEEEE--TT-SS-EEEEPPBTT---TT-----EEEEEE---SSS-PPB---TTS-TTTSPPPEEEEEEEEEEGGGTEEEEEEEEEEEES-PPPBPPP----SSSPPPP----PPPPP---PPPPP--------

Organism: NCBI:txid423472

Radius of gyration: 25.3 Å; chains: 1; bounding box: 70×36×93 Å